Protein AF-A0A3P7ESX1-F1 (afdb_monomer)

Secondary structure (DSSP, 8-state):
----EE-SSS-EE-HHHHHHHHHHHHHHHHHHHHTTS-TTS---SS-HHHHHHHHHHHHT--SSGGGGG-GGGGGSEEEEE--SSSSSPEEEEE---SSS-----HHHHHHHHHHHHHHTT--HHHHHHHHGGGS-SS-S---------------S--EEEETTEEE-HHHHHHHHHHHHHHHHHHHHHHHHHH-S--------HHHHHHHHHHH--SSGGGTT-TTGGGSPEEEEEETT-SS-EEEE----SSSEEEE-HHHHHHHHHHHHHHHT--HHHHHHGGG--PEEEESS---STTS-HHHHHHHHHHHHHHHHHHHH-

Solvent-accessible surface area (backbone atoms only — not comparable to full-atom values): 18921 Å² total; per-residue (Å²): 137,82,77,64,47,63,49,50,98,87,41,68,34,45,74,68,34,45,55,54,46,51,54,52,31,55,53,47,54,52,39,44,67,41,57,86,47,72,86,87,77,65,94,60,98,58,56,72,66,58,52,53,50,50,51,59,51,53,42,71,47,85,69,57,51,44,49,60,75,45,86,67,38,85,76,32,54,77,37,51,33,30,59,71,78,61,96,67,60,47,51,33,47,40,85,84,66,100,54,89,52,59,65,50,55,47,69,60,48,33,54,41,41,38,54,44,28,62,48,51,64,44,52,71,65,48,42,45,57,49,61,55,82,70,70,78,84,73,78,88,74,81,48,40,28,56,28,66,77,81,84,89,82,94,76,80,89,65,24,50,25,39,103,87,39,69,32,47,72,68,35,45,55,54,47,50,53,52,38,51,30,49,54,53,35,38,52,50,51,54,48,56,73,78,41,96,74,79,80,88,73,76,86,48,68,39,66,62,47,44,65,58,58,44,70,54,84,66,59,55,53,46,63,81,44,89,66,43,85,76,32,51,72,21,19,23,32,39,84,83,53,97,61,65,46,52,31,53,36,84,83,67,92,59,64,60,50,69,40,53,27,73,60,41,24,48,37,36,29,55,42,27,58,62,64,63,50,57,70,67,50,37,56,54,28,75,76,44,55,36,36,38,44,8,62,38,59,70,69,59,87,96,41,58,73,68,53,43,49,52,50,51,52,50,52,52,51,52,52,52,52,63,74,74,107

Structure (mmCIF, N/CA/C/O backbone):
data_AF-A0A3P7ESX1-F1
#
_entry.id   AF-A0A3P7ESX1-F1
#
loop_
_atom_site.group_PDB
_atom_site.id
_atom_site.type_symbol
_atom_site.label_atom_id
_atom_site.label_alt_id
_atom_site.label_comp_id
_atom_site.label_asym_id
_atom_site.label_entity_id
_atom_site.label_seq_id
_atom_site.pdbx_PDB_ins_code
_atom_site.Cartn_x
_atom_site.Cartn_y
_atom_site.Cartn_z
_atom_site.occupancy
_atom_site.B_iso_or_equiv
_atom_site.auth_seq_id
_atom_site.auth_comp_id
_atom_site.auth_asym_id
_atom_site.auth_atom_id
_atom_site.pdbx_PDB_model_num
ATOM 1 N N . GLN A 1 1 ? 4.359 20.763 -26.852 1.00 30.98 1 GLN A N 1
ATOM 2 C CA . GLN A 1 1 ? 3.674 19.571 -26.312 1.00 30.98 1 GLN A CA 1
ATOM 3 C C . GLN A 1 1 ? 4.622 18.397 -26.504 1.00 30.98 1 GLN A C 1
ATOM 5 O O . GLN A 1 1 ? 4.891 18.050 -27.643 1.00 30.98 1 GLN A O 1
ATOM 10 N N . ILE A 1 2 ? 5.231 17.889 -25.429 1.00 37.16 2 ILE A N 1
ATOM 11 C CA . ILE A 1 2 ? 6.139 16.731 -25.495 1.00 37.16 2 ILE A CA 1
ATOM 12 C C . ILE A 1 2 ? 5.258 15.472 -25.402 1.00 37.16 2 ILE A C 1
ATOM 14 O O . ILE A 1 2 ? 4.416 15.423 -24.501 1.00 37.16 2 ILE A O 1
ATOM 18 N N . PRO A 1 3 ? 5.377 14.511 -26.338 1.00 45.62 3 PRO A N 1
ATOM 19 C CA . PRO A 1 3 ? 4.578 13.293 -26.334 1.00 45.62 3 PRO A CA 1
ATOM 20 C C . PRO A 1 3 ? 4.920 12.495 -25.077 1.00 45.62 3 PRO A C 1
ATOM 22 O O . PRO A 1 3 ? 6.076 12.443 -24.665 1.00 45.62 3 PRO A O 1
ATOM 25 N N . SER A 1 4 ? 3.905 11.924 -24.441 1.00 57.03 4 SER A N 1
ATOM 26 C CA . SER A 1 4 ? 4.045 11.061 -23.270 1.00 57.03 4 SER A CA 1
ATOM 27 C C . SER A 1 4 ? 5.226 10.091 -23.409 1.00 57.03 4 SER A C 1
ATOM 29 O O . SER A 1 4 ? 5.262 9.308 -24.360 1.00 57.03 4 SER A O 1
ATOM 31 N N . LEU A 1 5 ? 6.168 10.130 -22.465 1.00 67.00 5 LEU A N 1
ATOM 32 C CA . LEU A 1 5 ? 7.279 9.185 -22.396 1.00 67.00 5 LEU A CA 1
ATOM 33 C C . LEU A 1 5 ? 6.694 7.802 -22.099 1.00 67.00 5 LEU A C 1
ATOM 35 O O . LEU A 1 5 ? 6.005 7.626 -21.101 1.00 67.00 5 LEU A O 1
ATOM 39 N N . GLN A 1 6 ? 6.917 6.825 -22.972 1.00 67.62 6 GLN A N 1
ATOM 40 C CA . GLN A 1 6 ? 6.386 5.478 -22.783 1.00 67.62 6 GLN A CA 1
ATOM 41 C C . GLN A 1 6 ? 7.316 4.660 -21.878 1.00 67.62 6 GLN A C 1
ATOM 43 O O . GLN A 1 6 ? 8.466 4.402 -22.224 1.00 67.62 6 GLN A O 1
ATOM 48 N N . CYS A 1 7 ? 6.801 4.246 -20.722 1.00 65.56 7 CYS A N 1
ATOM 49 C CA . CYS A 1 7 ? 7.558 3.612 -19.638 1.00 65.56 7 CYS A CA 1
ATOM 50 C C . CYS A 1 7 ? 7.370 2.090 -19.695 1.00 65.56 7 CYS A C 1
ATOM 52 O O . CYS A 1 7 ? 8.321 1.330 -19.550 1.00 65.56 7 CYS A O 1
ATOM 54 N N . THR A 1 8 ? 6.149 1.643 -20.002 1.00 61.72 8 THR A N 1
ATOM 55 C CA . THR A 1 8 ? 5.826 0.246 -20.333 1.00 61.72 8 THR A CA 1
ATOM 56 C C . THR A 1 8 ? 4.781 0.201 -21.457 1.00 61.72 8 THR A C 1
ATOM 58 O O . THR A 1 8 ? 4.383 1.232 -21.997 1.00 61.72 8 THR A O 1
ATOM 61 N N . GLN A 1 9 ? 4.283 -0.986 -21.820 1.00 51.66 9 GLN A N 1
ATOM 62 C CA . GLN A 1 9 ? 3.146 -1.110 -22.750 1.00 51.66 9 GLN A CA 1
ATOM 63 C C . GLN A 1 9 ? 1.844 -0.487 -22.204 1.00 51.66 9 GLN A C 1
ATOM 65 O O . GLN A 1 9 ? 0.931 -0.202 -22.975 1.00 51.66 9 GLN A O 1
ATOM 70 N N . HIS A 1 10 ? 1.763 -0.255 -20.889 1.00 56.75 10 HIS A N 1
ATOM 71 C CA . HIS A 1 10 ? 0.565 0.248 -20.207 1.00 56.75 10 HIS A CA 1
ATOM 72 C C . HIS A 1 10 ? 0.812 1.512 -19.373 1.00 56.75 10 HIS A C 1
ATOM 74 O O . HIS A 1 10 ? -0.140 2.066 -18.824 1.00 56.75 10 HIS A O 1
ATOM 80 N N . SER A 1 11 ? 2.064 1.964 -19.273 1.00 61.12 11 SER A N 1
ATOM 81 C CA . SER A 1 11 ? 2.469 3.097 -18.445 1.00 61.12 11 SER A CA 1
ATOM 82 C C . SER A 1 11 ? 3.111 4.178 -19.302 1.00 61.12 11 SER A C 1
ATOM 84 O O . SER A 1 11 ? 4.057 3.917 -20.050 1.00 61.12 11 SER A O 1
ATOM 86 N N . PHE A 1 12 ? 2.576 5.387 -19.175 1.00 68.69 12 PHE A N 1
ATOM 87 C CA . PHE A 1 12 ? 2.997 6.574 -19.899 1.00 68.69 12 PHE A CA 1
ATOM 88 C C . PHE A 1 12 ? 3.249 7.691 -18.894 1.00 68.69 12 PHE A C 1
ATOM 90 O O . PHE A 1 12 ? 2.354 8.087 -18.152 1.00 68.69 12 PHE A O 1
ATOM 97 N N . CYS A 1 13 ? 4.471 8.195 -18.899 1.00 72.50 13 CYS A N 1
ATOM 98 C CA . CYS A 1 13 ? 4.949 9.254 -18.046 1.00 72.50 13 CYS A CA 1
ATOM 99 C C . CYS A 1 13 ? 4.659 10.593 -18.753 1.00 72.50 13 CYS A C 1
ATOM 101 O O . CYS A 1 13 ? 4.952 10.781 -19.938 1.00 72.50 13 CYS A O 1
ATOM 103 N N . SER A 1 14 ? 4.060 11.540 -18.040 1.00 80.00 14 SER A N 1
ATOM 104 C CA . SER A 1 14 ? 3.649 12.837 -18.580 1.00 80.00 14 SER A CA 1
ATOM 105 C C . SER A 1 14 ? 3.921 13.975 -17.597 1.00 80.00 14 SER A C 1
ATOM 107 O O . SER A 1 14 ? 4.227 13.767 -16.425 1.00 80.00 14 SER A O 1
ATOM 109 N N . GLU A 1 15 ? 3.731 15.215 -18.042 1.00 83.19 15 GLU A N 1
ATOM 110 C CA . GLU A 1 15 ? 3.790 16.388 -17.158 1.00 83.19 15 GLU A CA 1
ATOM 111 C C . GLU A 1 15 ? 2.704 16.371 -16.059 1.00 83.19 15 GLU A C 1
ATOM 113 O O . GLU A 1 15 ? 2.843 17.026 -15.025 1.00 83.19 15 GLU A O 1
ATOM 118 N N . ARG A 1 16 ? 1.652 15.548 -16.199 1.00 79.62 16 ARG A N 1
ATOM 119 C CA . ARG A 1 16 ? 0.705 15.281 -15.103 1.00 79.62 16 ARG A CA 1
ATOM 120 C C . ARG A 1 16 ? 1.392 14.572 -13.933 1.00 79.62 16 ARG A C 1
ATOM 122 O O . ARG A 1 16 ? 1.074 14.842 -12.775 1.00 79.62 16 ARG A O 1
ATOM 129 N N . ASP A 1 17 ? 2.345 13.693 -14.219 1.00 84.25 17 ASP A N 1
ATOM 130 C CA . ASP A 1 17 ? 3.096 12.970 -13.196 1.00 84.25 17 ASP A CA 1
ATOM 131 C C . ASP A 1 17 ? 4.092 13.885 -12.489 1.00 84.25 17 ASP A C 1
ATOM 133 O O . ASP A 1 17 ? 4.254 13.772 -11.274 1.00 84.25 17 ASP A O 1
ATOM 137 N N . ARG A 1 18 ? 4.637 14.891 -13.191 1.00 86.38 18 ARG A N 1
ATOM 138 C CA . ARG A 1 18 ? 5.370 15.993 -12.547 1.00 86.38 18 ARG A CA 1
ATOM 139 C C . ARG A 1 18 ? 4.502 16.701 -11.518 1.00 86.38 18 ARG A C 1
ATOM 141 O O . ARG A 1 18 ? 4.937 16.870 -10.385 1.00 86.38 18 ARG A O 1
ATOM 148 N N . ALA A 1 19 ? 3.281 17.096 -11.882 1.00 85.62 19 ALA A N 1
ATOM 149 C CA . ALA A 1 19 ? 2.390 17.807 -10.965 1.00 85.62 19 ALA A CA 1
ATOM 150 C C . ALA A 1 19 ? 2.101 16.989 -9.689 1.00 85.62 19 ALA A C 1
ATOM 152 O O . ALA A 1 19 ? 2.198 17.515 -8.580 1.00 85.62 19 ALA A O 1
ATOM 153 N N . ARG A 1 20 ? 1.841 15.681 -9.835 1.00 85.69 20 ARG A N 1
ATOM 154 C CA . ARG A 1 20 ? 1.665 14.751 -8.702 1.00 85.69 20 ARG A CA 1
ATOM 155 C C . ARG A 1 20 ? 2.932 14.606 -7.867 1.00 85.69 20 ARG A C 1
ATOM 157 O O . ARG A 1 20 ? 2.874 14.560 -6.640 1.00 85.69 20 ARG A O 1
ATOM 164 N N . TRP A 1 21 ? 4.085 14.523 -8.517 1.00 91.12 21 TRP A N 1
ATOM 165 C CA . TRP A 1 21 ? 5.365 14.432 -7.831 1.00 91.12 21 TRP A CA 1
ATOM 166 C C . TRP A 1 21 ? 5.678 15.718 -7.045 1.00 91.12 21 TRP A C 1
ATOM 168 O O . TRP A 1 21 ? 6.114 15.644 -5.898 1.00 91.12 21 TRP A O 1
ATOM 178 N N . LEU A 1 22 ? 5.355 16.895 -7.589 1.00 90.75 22 LEU A N 1
ATOM 179 C CA . LEU A 1 22 ? 5.486 18.180 -6.893 1.00 90.75 22 LEU A CA 1
ATOM 180 C C . LEU A 1 22 ? 4.555 18.280 -5.672 1.00 90.75 22 LEU A C 1
ATOM 182 O O . LEU A 1 22 ? 4.949 18.830 -4.645 1.00 90.75 22 LEU A O 1
ATOM 186 N N . GLU A 1 23 ? 3.350 17.709 -5.729 1.00 88.19 23 GLU A N 1
ATOM 187 C CA . GLU A 1 23 ? 2.460 17.595 -4.562 1.00 88.19 23 GLU A CA 1
ATOM 188 C C . GLU A 1 23 ? 3.078 16.724 -3.452 1.00 88.19 23 GLU A C 1
ATOM 190 O O . GLU A 1 23 ? 3.077 17.098 -2.271 1.00 88.19 23 GLU A O 1
ATOM 195 N N . ARG A 1 24 ? 3.686 15.590 -3.829 1.00 90.56 24 ARG A N 1
ATOM 196 C CA . ARG A 1 24 ? 4.443 14.736 -2.897 1.00 90.56 24 ARG A CA 1
ATOM 197 C C . ARG A 1 24 ? 5.626 15.488 -2.297 1.00 90.56 24 ARG A C 1
ATOM 199 O O . ARG A 1 24 ? 5.860 15.380 -1.096 1.00 90.56 24 ARG A O 1
ATOM 206 N N . ARG A 1 25 ? 6.336 16.287 -3.098 1.00 91.62 25 ARG A N 1
ATOM 207 C CA . ARG A 1 25 ? 7.469 17.100 -2.636 1.00 91.62 25 ARG A CA 1
ATOM 208 C C . ARG A 1 25 ? 7.043 18.154 -1.621 1.00 91.62 25 ARG A C 1
ATOM 210 O O . ARG A 1 25 ? 7.696 18.278 -0.591 1.00 91.62 25 ARG A O 1
ATOM 217 N N . ARG A 1 26 ? 5.925 18.849 -1.848 1.00 89.00 26 ARG A N 1
ATOM 218 C CA . ARG A 1 26 ? 5.350 19.779 -0.857 1.00 89.00 26 ARG A CA 1
ATOM 219 C C . ARG A 1 26 ? 5.027 19.067 0.456 1.00 89.00 26 ARG A C 1
ATOM 221 O O . ARG A 1 26 ? 5.346 19.567 1.530 1.00 89.00 26 ARG A O 1
ATOM 228 N N . SER A 1 27 ? 4.448 17.870 0.372 1.00 88.38 27 SER A N 1
ATOM 229 C CA . SER A 1 27 ? 4.149 17.049 1.552 1.00 88.38 27 SER A CA 1
ATOM 230 C C . SER A 1 27 ? 5.424 16.619 2.287 1.00 88.38 27 SER A C 1
ATOM 232 O O . SER A 1 27 ? 5.479 16.695 3.512 1.00 88.38 27 SER A O 1
ATOM 234 N N . TYR A 1 28 ? 6.472 16.235 1.552 1.00 91.19 28 TYR A N 1
ATOM 235 C CA . TYR A 1 28 ? 7.802 15.967 2.102 1.00 91.19 28 TYR A CA 1
ATOM 236 C C . TYR A 1 28 ? 8.388 17.192 2.819 1.00 91.19 28 TYR A C 1
ATOM 238 O O . TYR A 1 28 ? 8.839 17.055 3.950 1.00 91.19 28 TYR A O 1
ATOM 246 N N . GLN A 1 29 ? 8.346 18.381 2.210 1.00 90.12 29 GLN A N 1
ATOM 247 C CA . GLN A 1 29 ? 8.872 19.616 2.808 1.00 90.12 29 GLN A CA 1
ATOM 248 C C . GLN A 1 29 ? 8.180 19.944 4.138 1.00 90.12 29 GLN A C 1
ATOM 250 O O . GLN A 1 29 ? 8.848 20.286 5.111 1.00 90.12 29 GLN A O 1
ATOM 255 N N . ILE A 1 30 ? 6.856 19.769 4.201 1.00 86.88 30 ILE A N 1
ATOM 256 C CA . ILE A 1 30 ? 6.079 19.931 5.438 1.00 86.88 30 ILE A CA 1
ATOM 257 C C . ILE A 1 30 ? 6.516 18.901 6.490 1.00 86.88 30 ILE A C 1
ATOM 259 O O . ILE A 1 30 ? 6.801 19.270 7.624 1.00 86.88 30 ILE A O 1
ATOM 263 N N . LEU A 1 31 ? 6.617 17.618 6.126 1.00 88.38 31 LEU A N 1
ATOM 264 C CA . LEU A 1 31 ? 7.053 16.554 7.043 1.00 88.38 31 LEU A CA 1
ATOM 265 C C . LEU A 1 31 ? 8.484 16.757 7.553 1.00 88.38 31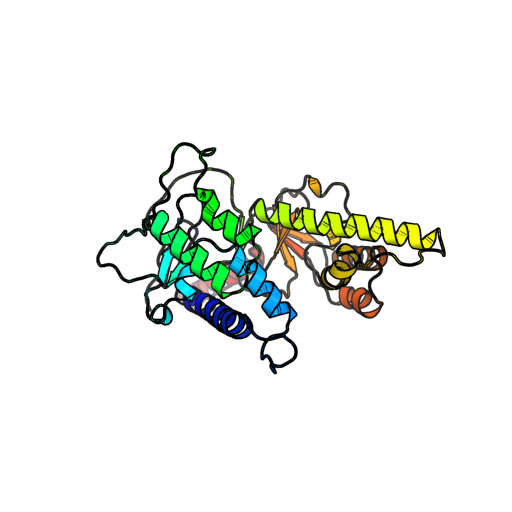 LEU A C 1
ATOM 267 O O . LEU A 1 31 ? 8.766 16.496 8.719 1.00 88.38 31 LEU A O 1
ATOM 271 N N . PHE A 1 32 ? 9.379 17.230 6.688 1.00 89.06 32 PHE A N 1
ATOM 272 C CA . PHE A 1 32 ? 10.761 17.537 7.030 1.00 89.06 32 PHE A CA 1
ATOM 273 C C . PHE A 1 32 ? 10.845 18.686 8.041 1.00 89.06 32 PHE A C 1
ATOM 275 O O . PHE A 1 32 ? 11.566 18.570 9.031 1.00 89.06 32 PHE A O 1
ATOM 282 N N . ALA A 1 33 ? 10.065 19.755 7.840 1.00 85.81 33 ALA A N 1
ATOM 283 C CA . ALA A 1 33 ? 9.971 20.866 8.788 1.00 85.81 33 ALA A CA 1
ATOM 284 C C . ALA A 1 33 ? 9.380 20.424 10.140 1.00 85.81 33 ALA A C 1
ATOM 286 O O . ALA A 1 33 ? 9.874 20.814 11.194 1.00 85.81 33 ALA A O 1
ATOM 287 N N . LEU A 1 34 ? 8.375 19.543 10.115 1.00 79.69 34 LEU A N 1
ATOM 288 C CA . LEU A 1 34 ? 7.704 19.017 11.309 1.00 79.69 34 LEU A CA 1
ATOM 289 C C . LEU A 1 34 ? 8.532 18.017 12.118 1.00 79.69 34 LEU A C 1
ATOM 291 O O . LEU A 1 34 ? 8.164 17.711 13.248 1.00 79.69 34 LEU A O 1
ATOM 295 N N . LYS A 1 35 ? 9.632 17.484 11.575 1.00 73.25 35 LYS A N 1
ATOM 296 C CA . LYS A 1 35 ? 10.400 16.393 12.198 1.00 73.25 35 LYS A CA 1
ATOM 297 C C . LYS A 1 35 ? 10.773 16.673 13.662 1.00 73.25 35 LYS A C 1
ATOM 299 O O . LYS A 1 35 ? 10.811 15.746 14.469 1.00 73.25 35 LYS A O 1
ATOM 304 N N . ASN A 1 36 ? 11.055 17.934 13.984 1.00 63.59 36 ASN A N 1
ATOM 305 C CA . ASN A 1 36 ? 11.502 18.357 15.310 1.00 63.59 36 ASN A CA 1
ATOM 306 C C . ASN A 1 36 ? 10.451 19.173 16.076 1.00 63.59 36 ASN A C 1
ATOM 308 O O . ASN A 1 36 ? 10.723 19.572 17.207 1.00 63.59 36 ASN A O 1
ATOM 312 N N . GLU A 1 37 ? 9.274 19.417 15.495 1.00 60.03 37 GLU A N 1
ATOM 313 C CA . GLU A 1 37 ? 8.239 20.230 16.129 1.00 60.03 37 GLU A CA 1
ATOM 314 C C . GLU A 1 37 ? 7.046 19.379 16.579 1.00 60.03 37 GLU A C 1
ATOM 316 O O . GLU A 1 37 ? 6.529 18.553 15.821 1.00 60.03 37 GLU A O 1
ATOM 321 N N . PRO A 1 38 ? 6.555 19.565 17.816 1.00 49.22 38 PRO A N 1
ATOM 322 C CA . PRO A 1 38 ? 5.302 18.956 18.224 1.00 49.22 38 PRO A CA 1
ATOM 323 C C . PRO A 1 38 ? 4.163 19.525 17.361 1.00 49.22 38 PRO A C 1
ATOM 325 O O . PRO A 1 38 ? 4.001 20.740 17.267 1.00 49.22 38 PRO A O 1
ATOM 328 N N . PHE A 1 39 ? 3.339 18.643 16.774 1.00 49.56 39 PHE A N 1
ATOM 329 C CA . PHE A 1 39 ? 2.203 18.933 15.864 1.00 49.56 39 PHE A CA 1
ATOM 330 C C . PHE A 1 39 ? 1.218 20.031 16.324 1.00 49.56 39 PHE A C 1
ATOM 332 O O . PHE A 1 39 ? 0.329 20.430 15.576 1.00 49.56 39 PHE A O 1
ATOM 339 N N . THR A 1 40 ? 1.335 20.496 17.562 1.00 41.94 40 THR A N 1
ATOM 340 C CA . THR A 1 40 ? 0.473 21.469 18.224 1.00 41.94 40 THR A CA 1
ATOM 341 C C . THR A 1 40 ? 0.763 22.936 17.889 1.00 41.94 40 THR A C 1
ATOM 343 O O . THR A 1 40 ? -0.015 23.775 18.328 1.00 41.94 40 THR A O 1
ATOM 346 N N . GLN A 1 41 ? 1.828 23.280 17.150 1.00 40.38 41 GLN A N 1
ATOM 347 C CA . GLN A 1 41 ? 2.240 24.689 16.972 1.00 40.38 41 GLN A CA 1
ATOM 348 C C . GLN A 1 41 ? 2.080 25.283 15.562 1.00 40.38 41 GLN A C 1
ATOM 350 O O . GLN A 1 41 ? 2.266 26.486 15.400 1.00 40.38 41 GLN A O 1
ATOM 355 N N . ILE A 1 42 ? 1.671 24.509 14.553 1.00 46.66 42 ILE A N 1
ATOM 356 C CA . ILE A 1 42 ? 1.616 25.006 13.169 1.00 46.66 42 ILE A CA 1
ATOM 357 C C . ILE A 1 42 ? 0.165 25.078 12.680 1.00 46.66 42 ILE A C 1
ATOM 359 O O . ILE A 1 42 ? -0.552 24.076 12.665 1.00 46.66 42 ILE A O 1
ATOM 363 N N . GLN A 1 43 ? -0.269 26.264 12.231 1.00 45.53 43 GLN A N 1
ATOM 364 C CA . GLN A 1 43 ? -1.462 26.415 11.389 1.00 45.53 43 GLN A CA 1
ATOM 365 C C . GLN A 1 43 ? -1.183 25.729 10.046 1.00 45.53 43 GLN A C 1
ATOM 367 O O . GLN A 1 43 ? -0.620 26.318 9.126 1.00 45.53 43 GLN A O 1
ATOM 372 N N . MET A 1 44 ? -1.500 24.438 9.956 1.00 53.53 44 MET A N 1
ATOM 373 C CA . MET A 1 44 ? -1.181 23.645 8.775 1.00 53.53 44 MET A CA 1
ATOM 374 C C . MET A 1 44 ? -2.234 23.849 7.675 1.00 53.53 44 MET A C 1
ATOM 376 O O . MET A 1 44 ? -3.428 23.738 7.952 1.00 53.53 44 MET A O 1
ATOM 380 N N . PRO A 1 45 ? -1.824 24.051 6.407 1.00 53.28 45 PRO A N 1
ATOM 381 C CA . PRO A 1 45 ? -2.748 24.094 5.269 1.00 53.28 45 PRO A CA 1
ATOM 382 C C . PRO A 1 45 ? -3.363 22.718 4.951 1.00 53.28 45 PRO A C 1
ATOM 384 O O . PRO A 1 45 ? -4.288 22.612 4.151 1.00 53.28 45 PRO A O 1
ATOM 387 N N . LEU A 1 46 ? -2.849 21.650 5.569 1.00 58.31 46 LEU A N 1
ATOM 388 C CA . LEU A 1 46 ? -3.275 20.269 5.393 1.00 58.31 46 LEU A CA 1
ATOM 389 C C . LEU A 1 46 ? -3.692 19.684 6.742 1.00 58.31 46 LEU A C 1
ATOM 391 O O . LEU A 1 46 ? -3.014 19.867 7.752 1.00 58.31 46 LEU A O 1
ATOM 395 N N . SER A 1 47 ? -4.793 18.931 6.756 1.00 63.44 47 SER A N 1
ATOM 396 C CA . SER A 1 47 ? -5.244 18.227 7.959 1.00 63.44 47 SER A CA 1
ATOM 397 C C . SER A 1 47 ? -4.140 17.310 8.515 1.00 63.44 47 SER A C 1
ATOM 399 O O . SER A 1 47 ? -3.400 16.677 7.755 1.00 63.44 47 SER A O 1
ATOM 401 N N . ALA A 1 48 ? -4.060 17.155 9.840 1.00 63.22 48 ALA A N 1
ATOM 402 C CA . ALA A 1 48 ? -3.133 16.197 10.457 1.00 63.22 48 ALA A CA 1
ATOM 403 C C . ALA A 1 48 ? -3.310 14.769 9.890 1.00 63.22 48 ALA A C 1
ATOM 405 O O . ALA A 1 48 ? -2.349 14.013 9.753 1.00 63.22 48 ALA A O 1
ATOM 406 N N . LEU A 1 49 ? -4.536 14.417 9.481 1.00 61.66 49 LEU A N 1
ATOM 407 C CA . LEU A 1 49 ? -4.853 13.145 8.833 1.00 61.66 49 LEU A CA 1
ATOM 408 C C . LEU A 1 49 ? -4.177 12.994 7.461 1.00 61.66 49 LEU A C 1
ATOM 410 O O . LEU A 1 49 ? -3.615 11.938 7.171 1.00 61.66 49 LEU A O 1
ATOM 414 N N . SER A 1 50 ? -4.213 14.030 6.619 1.00 69.69 50 SER A N 1
ATOM 415 C CA . SER A 1 50 ? -3.551 14.002 5.309 1.00 69.69 50 SER A CA 1
ATOM 416 C C . SER A 1 50 ? -2.033 13.931 5.445 1.00 69.69 50 SER A C 1
ATOM 418 O O . SER A 1 50 ? -1.394 13.204 4.691 1.00 69.69 50 SER A O 1
ATOM 420 N N . ILE A 1 51 ? -1.462 14.602 6.447 1.00 70.50 51 ILE A N 1
ATOM 421 C CA . ILE A 1 51 ? -0.017 14.569 6.707 1.00 70.50 51 ILE A CA 1
ATOM 422 C C . ILE A 1 51 ? 0.420 13.179 7.176 1.00 70.50 51 ILE A C 1
ATOM 424 O O . ILE A 1 51 ? 1.364 12.625 6.622 1.00 70.50 51 ILE A O 1
ATOM 428 N N . ASN A 1 52 ? -0.319 12.554 8.099 1.00 71.56 52 ASN A N 1
ATOM 429 C CA . ASN A 1 52 ? -0.055 11.172 8.515 1.00 71.56 52 ASN A CA 1
ATOM 430 C C . ASN A 1 52 ? -0.214 10.165 7.365 1.00 71.56 52 ASN A C 1
ATOM 432 O O . ASN A 1 52 ? 0.519 9.178 7.295 1.00 71.56 52 ASN A O 1
ATOM 436 N N . ARG A 1 53 ? -1.159 10.389 6.444 1.00 75.25 53 ARG A N 1
ATOM 437 C CA . ARG A 1 53 ? -1.303 9.553 5.242 1.00 75.25 53 ARG A CA 1
ATOM 438 C C . ARG A 1 53 ? -0.075 9.672 4.340 1.00 75.25 53 ARG A C 1
ATOM 440 O O . ARG A 1 53 ? 0.452 8.647 3.915 1.00 75.25 53 ARG A O 1
ATOM 447 N N . TRP A 1 54 ? 0.381 10.895 4.079 1.00 83.31 54 TRP A N 1
ATOM 448 C CA . TRP A 1 54 ? 1.577 11.138 3.276 1.00 83.31 54 TRP A CA 1
ATOM 449 C C . TRP A 1 54 ? 2.839 10.590 3.933 1.00 83.31 54 TRP A C 1
ATOM 451 O O . TRP A 1 54 ? 3.637 9.962 3.247 1.00 83.31 54 TRP A O 1
ATOM 461 N N . HIS A 1 55 ? 2.990 10.753 5.248 1.00 84.75 55 HIS A N 1
ATOM 462 C CA . HIS A 1 55 ? 4.098 10.180 6.013 1.00 84.75 55 HIS A CA 1
ATOM 463 C C . HIS A 1 55 ? 4.175 8.665 5.832 1.00 84.75 55 HIS A C 1
ATOM 465 O O . HIS A 1 55 ? 5.196 8.148 5.381 1.00 84.75 55 HIS A O 1
ATOM 471 N N . ASN A 1 56 ? 3.062 7.968 6.073 1.00 80.75 56 ASN A N 1
ATOM 472 C CA . ASN A 1 56 ? 2.996 6.523 5.896 1.00 80.75 56 ASN A CA 1
ATOM 473 C C . ASN A 1 56 ? 3.299 6.110 4.452 1.00 80.75 56 ASN A C 1
ATOM 475 O O . ASN A 1 56 ? 4.084 5.194 4.249 1.00 80.75 56 ASN A O 1
ATOM 479 N N . TYR A 1 57 ? 2.720 6.785 3.455 1.00 85.56 57 TYR A N 1
ATOM 480 C CA . TYR A 1 57 ? 2.999 6.499 2.046 1.00 85.56 57 TYR A CA 1
ATOM 481 C C . TYR A 1 57 ? 4.492 6.656 1.718 1.00 85.56 57 TYR A C 1
ATOM 483 O O . TYR A 1 57 ? 5.110 5.739 1.186 1.00 85.56 57 TYR A O 1
ATOM 491 N N . LEU A 1 58 ? 5.089 7.794 2.083 1.00 89.62 58 LEU A N 1
ATOM 492 C CA . LEU A 1 58 ? 6.478 8.121 1.762 1.00 89.62 58 LEU A CA 1
ATOM 493 C C . LEU A 1 58 ? 7.479 7.196 2.464 1.00 89.62 58 LEU A C 1
ATOM 495 O O . LEU A 1 58 ? 8.505 6.858 1.878 1.00 89.62 58 LEU A O 1
ATOM 499 N N . CYS A 1 59 ? 7.182 6.728 3.679 1.00 85.12 59 CYS A N 1
ATOM 500 C CA . CYS A 1 59 ? 8.050 5.784 4.383 1.00 85.12 59 CYS A CA 1
ATOM 501 C C . CYS A 1 59 ? 8.208 4.431 3.674 1.00 85.12 59 CYS A C 1
ATOM 503 O O . CYS A 1 59 ? 9.209 3.757 3.911 1.00 85.12 59 CYS A O 1
ATOM 505 N N . TYR A 1 60 ? 7.270 4.053 2.802 1.00 82.94 60 TYR A N 1
ATOM 506 C CA . TYR A 1 60 ? 7.295 2.789 2.058 1.00 82.94 60 TYR A CA 1
ATOM 507 C C . TYR A 1 60 ? 7.339 2.987 0.537 1.00 82.94 60 TYR A C 1
ATOM 509 O O . TYR A 1 60 ? 7.141 2.035 -0.206 1.00 82.94 60 TYR A O 1
ATOM 517 N N . GLU A 1 61 ? 7.604 4.197 0.046 1.00 85.00 61 GLU A N 1
ATOM 518 C CA . GLU A 1 61 ? 7.825 4.436 -1.383 1.00 85.00 61 GLU A CA 1
ATOM 519 C C . GLU A 1 61 ? 9.325 4.240 -1.677 1.00 85.00 61 GLU A C 1
ATOM 521 O O . GLU A 1 61 ? 10.179 4.788 -0.975 1.00 85.00 61 GLU A O 1
ATOM 526 N N . TYR A 1 62 ? 9.660 3.392 -2.654 1.00 82.81 62 TYR A N 1
ATOM 527 C CA . TYR A 1 62 ? 11.035 2.917 -2.888 1.00 82.81 62 TYR A CA 1
ATOM 528 C C . TYR A 1 62 ? 11.655 3.438 -4.183 1.00 82.81 62 TYR A C 1
ATOM 530 O O . TYR A 1 62 ? 12.862 3.288 -4.357 1.00 82.81 62 TYR A O 1
ATOM 538 N N . GLN A 1 63 ? 10.860 3.985 -5.102 1.00 84.81 63 GLN A N 1
ATOM 539 C CA . GLN A 1 63 ? 11.283 4.236 -6.476 1.00 84.81 63 GLN A CA 1
ATOM 540 C C . GLN A 1 63 ? 11.650 5.702 -6.723 1.00 84.81 63 GLN A C 1
ATOM 542 O O . GLN A 1 63 ? 12.563 5.974 -7.493 1.00 84.81 63 GLN A O 1
ATOM 547 N N . SER A 1 64 ? 10.977 6.653 -6.068 1.00 90.88 64 SER A N 1
ATOM 548 C CA . SER A 1 64 ? 11.164 8.094 -6.318 1.00 90.88 64 SER A CA 1
ATOM 549 C C . SER A 1 64 ? 11.394 8.939 -5.063 1.00 90.88 64 SER A C 1
ATOM 551 O O . SER A 1 64 ? 11.848 10.078 -5.164 1.00 90.88 64 SER A O 1
ATOM 553 N N . ALA A 1 65 ? 11.091 8.403 -3.880 1.00 92.00 65 ALA A N 1
ATOM 554 C CA . ALA A 1 65 ? 10.996 9.158 -2.637 1.00 92.00 65 ALA A CA 1
ATOM 555 C C . ALA A 1 65 ? 12.286 9.900 -2.289 1.00 92.00 65 ALA A C 1
ATOM 557 O O . ALA A 1 65 ? 12.250 11.066 -1.907 1.00 92.00 65 ALA A O 1
ATOM 558 N N . ALA A 1 66 ? 13.436 9.257 -2.488 1.00 92.38 66 ALA A N 1
ATOM 559 C CA . ALA A 1 66 ? 14.726 9.864 -2.198 1.00 92.38 66 ALA A CA 1
ATOM 560 C C . ALA A 1 66 ? 15.001 11.133 -3.026 1.00 92.38 66 ALA A C 1
ATOM 562 O O . ALA A 1 66 ? 15.617 12.068 -2.516 1.00 92.38 66 ALA A O 1
ATOM 563 N N . PHE A 1 67 ? 14.492 11.213 -4.261 1.00 94.44 67 PHE A N 1
ATOM 564 C CA . PHE A 1 67 ? 14.637 12.403 -5.103 1.00 94.44 67 PHE A CA 1
ATOM 565 C C . PHE A 1 67 ? 13.858 13.608 -4.577 1.00 94.44 67 PHE A C 1
ATOM 567 O O . PHE A 1 67 ? 14.194 14.741 -4.909 1.00 94.44 67 PHE A O 1
ATOM 574 N N . LEU A 1 68 ? 12.863 13.407 -3.704 1.00 94.00 68 LEU A N 1
ATOM 575 C CA . LEU A 1 68 ? 12.120 14.512 -3.091 1.00 94.00 68 LEU A CA 1
ATOM 576 C C . LEU A 1 68 ? 13.019 15.415 -2.234 1.00 94.00 68 LEU A C 1
ATOM 578 O O . LEU A 1 68 ? 12.638 16.559 -2.000 1.00 94.00 68 LEU A O 1
ATOM 582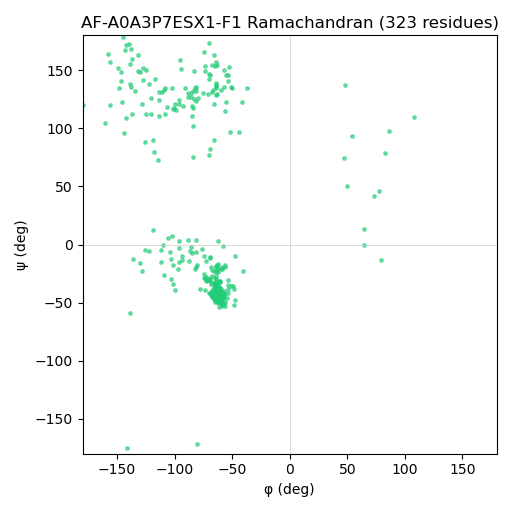 N N . MET A 1 69 ? 14.191 14.936 -1.794 1.00 92.62 69 MET A N 1
ATOM 583 C CA . MET A 1 69 ? 15.163 15.730 -1.027 1.00 92.62 69 MET A CA 1
ATOM 584 C C . MET A 1 69 ? 16.045 16.631 -1.889 1.00 92.62 69 MET A C 1
ATOM 586 O O . MET A 1 69 ? 16.657 17.557 -1.369 1.00 92.62 69 MET A O 1
ATOM 590 N N . GLU A 1 70 ? 16.154 16.346 -3.183 1.00 92.44 70 GLU A N 1
ATOM 591 C CA . GLU A 1 70 ? 17.145 16.977 -4.052 1.00 92.44 70 GLU A CA 1
ATOM 592 C C . GLU A 1 70 ? 16.654 18.362 -4.471 1.00 92.44 70 GLU A C 1
ATOM 594 O O . GLU A 1 70 ? 15.538 18.494 -4.979 1.00 92.44 70 GLU A O 1
ATOM 599 N N . ASN A 1 71 ? 17.439 19.418 -4.255 1.00 85.69 71 ASN A N 1
ATOM 600 C CA . ASN A 1 71 ? 16.973 20.799 -4.455 1.00 85.69 71 ASN A CA 1
ATOM 601 C C . ASN A 1 71 ? 16.554 21.078 -5.907 1.00 85.69 71 ASN A C 1
ATOM 603 O O . ASN A 1 71 ? 15.495 21.657 -6.136 1.00 85.69 71 ASN A O 1
ATOM 607 N N . ASP A 1 72 ? 17.314 20.573 -6.877 1.00 87.50 72 ASP A N 1
ATOM 608 C CA . ASP A 1 72 ? 17.096 20.856 -8.302 1.00 87.50 72 ASP A CA 1
ATOM 609 C C . ASP A 1 72 ? 16.079 19.931 -8.982 1.00 87.50 72 ASP A C 1
ATOM 611 O O . ASP A 1 72 ? 15.751 20.109 -10.157 1.00 87.50 72 ASP A O 1
ATOM 615 N N . SER A 1 73 ? 15.543 18.957 -8.247 1.00 90.56 73 SER A N 1
ATOM 616 C CA . SER A 1 73 ? 14.677 17.917 -8.814 1.00 90.56 73 SER A CA 1
ATOM 617 C C . SER A 1 73 ? 13.360 18.414 -9.399 1.00 90.56 73 SER A C 1
ATOM 619 O O . SER A 1 73 ? 12.784 17.762 -10.265 1.00 90.56 73 SER A O 1
ATOM 621 N N . GLU A 1 74 ? 12.911 19.611 -9.030 1.00 86.88 74 GLU A N 1
ATOM 622 C CA . GLU A 1 74 ? 11.728 20.236 -9.634 1.00 86.88 74 GLU A CA 1
ATOM 623 C C . GLU A 1 74 ? 11.920 20.540 -11.127 1.00 86.88 74 GLU A C 1
ATOM 625 O O . GLU A 1 74 ? 10.955 20.516 -11.897 1.00 86.88 74 GLU A O 1
ATOM 630 N N . ARG A 1 75 ? 13.169 20.800 -11.539 1.00 86.94 75 ARG A N 1
ATOM 631 C CA . ARG A 1 75 ? 13.553 21.165 -12.912 1.00 86.94 75 ARG A CA 1
ATOM 632 C C . ARG A 1 75 ? 13.970 19.969 -13.757 1.00 86.94 75 ARG A C 1
ATOM 634 O O . ARG A 1 75 ? 14.160 20.107 -14.962 1.00 86.94 75 ARG A O 1
ATOM 641 N N . TRP A 1 76 ? 14.131 18.806 -13.139 1.00 90.50 76 TRP A N 1
ATOM 642 C CA . TRP A 1 76 ? 14.524 17.588 -13.832 1.00 90.50 76 TRP A CA 1
ATOM 643 C C . TRP A 1 76 ? 13.464 17.137 -14.832 1.00 90.50 76 TRP A C 1
ATOM 645 O O . TRP A 1 76 ? 12.278 17.425 -14.684 1.00 90.50 76 TRP A O 1
ATOM 655 N N . GLN A 1 77 ? 13.870 16.422 -15.873 1.00 86.56 77 GLN A N 1
ATOM 656 C CA . GLN A 1 77 ? 12.914 15.856 -16.820 1.00 86.56 77 GLN A CA 1
ATOM 657 C C . GLN A 1 77 ? 12.191 14.662 -16.193 1.00 86.56 77 GLN A C 1
ATOM 659 O O . GLN A 1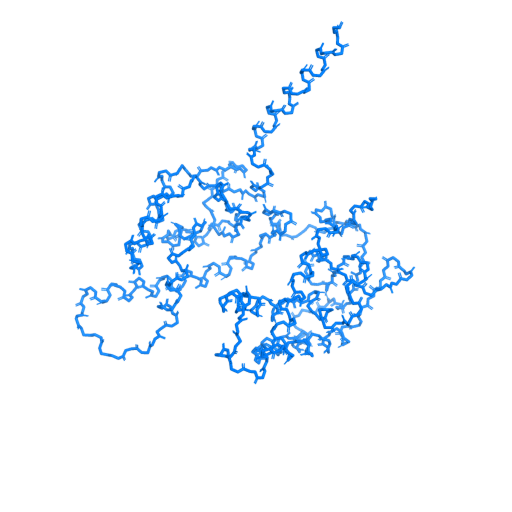 77 ? 12.742 13.969 -15.338 1.00 86.56 77 GLN A O 1
ATOM 664 N N . ILE A 1 78 ? 10.939 14.446 -16.601 1.00 86.31 78 ILE A N 1
ATOM 665 C CA . ILE A 1 78 ? 10.186 13.259 -16.193 1.00 86.31 78 ILE A CA 1
ATOM 666 C C . ILE A 1 78 ? 10.828 12.029 -16.827 1.00 86.31 78 ILE A C 1
ATOM 668 O O . ILE A 1 78 ? 11.065 12.009 -18.033 1.00 86.31 78 ILE A O 1
ATOM 672 N N . ALA A 1 79 ? 11.069 11.011 -16.007 1.00 86.69 79 ALA A N 1
ATOM 673 C CA . ALA A 1 79 ? 11.659 9.746 -16.407 1.00 86.69 79 ALA A CA 1
ATOM 674 C C . ALA A 1 79 ? 10.857 8.555 -15.865 1.00 86.69 79 ALA A C 1
ATOM 676 O O . ALA A 1 79 ? 10.056 8.676 -14.931 1.00 86.69 79 ALA A O 1
ATOM 677 N N . CYS A 1 80 ? 11.119 7.395 -16.461 1.00 82.25 80 CYS A N 1
ATOM 678 C CA . CYS A 1 80 ? 10.667 6.091 -15.998 1.00 82.25 80 CYS A CA 1
ATOM 679 C C . CYS A 1 80 ? 11.658 5.584 -14.948 1.00 82.25 80 CYS A C 1
ATOM 681 O O . CYS A 1 80 ? 12.826 5.386 -15.275 1.00 82.25 80 CYS A O 1
ATOM 683 N N . LEU A 1 81 ? 11.221 5.355 -13.713 1.00 85.75 81 LEU A N 1
ATOM 684 C CA . LEU A 1 81 ? 12.085 4.838 -12.651 1.00 85.75 81 LEU A CA 1
ATOM 685 C C . LEU A 1 81 ? 11.732 3.408 -12.323 1.00 85.75 81 LEU A C 1
ATOM 687 O O . LEU A 1 81 ? 10.563 3.092 -12.121 1.00 85.75 81 LEU A O 1
ATOM 691 N N . TRP A 1 82 ? 12.751 2.572 -12.201 1.00 75.69 82 TRP A N 1
ATOM 692 C CA . TRP A 1 82 ? 12.585 1.159 -11.926 1.00 75.69 82 TRP A CA 1
ATOM 693 C C . TRP A 1 82 ? 13.634 0.700 -10.922 1.00 75.69 82 TRP A C 1
ATOM 695 O O . TRP A 1 82 ? 14.786 1.105 -11.010 1.00 75.69 82 TRP A O 1
ATOM 705 N N . ASN A 1 83 ? 13.246 -0.122 -9.951 1.00 70.94 83 ASN A N 1
ATOM 706 C CA . ASN A 1 83 ? 14.158 -0.653 -8.932 1.00 70.94 83 ASN A CA 1
ATOM 707 C C . ASN A 1 83 ? 14.569 -2.112 -9.202 1.00 70.94 83 ASN A C 1
ATOM 709 O O . ASN A 1 83 ? 15.184 -2.734 -8.340 1.00 70.94 83 ASN A O 1
ATOM 713 N N . GLY A 1 84 ? 14.193 -2.671 -10.356 1.00 58.22 84 GLY A N 1
ATOM 714 C CA . GLY A 1 84 ? 14.497 -4.047 -10.755 1.00 58.22 84 GLY A CA 1
ATOM 715 C C . GLY A 1 84 ? 13.609 -5.131 -10.133 1.00 58.22 84 GLY A C 1
ATOM 716 O O . GLY A 1 84 ? 13.616 -6.252 -10.630 1.00 58.22 84 GLY A O 1
ATOM 717 N N . ASN A 1 85 ? 12.828 -4.812 -9.093 1.00 54.16 85 ASN A N 1
ATOM 718 C CA . ASN A 1 85 ? 11.972 -5.777 -8.390 1.00 54.16 85 ASN A CA 1
ATOM 719 C C . ASN A 1 85 ? 10.477 -5.565 -8.650 1.00 54.16 85 ASN A C 1
ATOM 721 O O . ASN A 1 85 ? 9.691 -6.503 -8.531 1.00 54.16 85 ASN A O 1
ATOM 725 N N . ASP A 1 86 ? 10.072 -4.339 -8.973 1.00 57.06 86 ASP A N 1
ATOM 726 C CA . ASP A 1 86 ? 8.674 -4.028 -9.252 1.00 57.06 86 ASP A CA 1
ATOM 727 C C . ASP A 1 86 ? 8.323 -4.363 -10.704 1.00 57.06 86 ASP A C 1
ATOM 729 O O . ASP A 1 86 ? 9.151 -4.248 -11.592 1.00 57.06 86 ASP A O 1
ATOM 733 N N . ILE A 1 87 ? 7.083 -4.745 -11.000 1.00 53.19 87 ILE A N 1
ATOM 734 C CA . ILE A 1 87 ? 6.656 -4.974 -12.397 1.00 53.19 87 ILE A CA 1
ATOM 735 C C . ILE A 1 87 ? 6.492 -3.635 -13.136 1.00 53.19 87 ILE A C 1
ATOM 737 O O . ILE A 1 87 ? 6.691 -3.537 -14.346 1.00 53.19 87 ILE A O 1
ATOM 741 N N . ASN A 1 88 ? 6.167 -2.577 -12.390 1.00 59.06 88 ASN A N 1
ATOM 742 C CA . ASN A 1 88 ? 5.889 -1.256 -12.929 1.00 59.06 88 ASN A CA 1
ATOM 743 C C . ASN A 1 88 ? 6.954 -0.260 -12.490 1.00 59.06 88 ASN A C 1
ATOM 745 O O . ASN A 1 88 ? 7.250 -0.126 -11.301 1.00 59.06 88 ASN A O 1
ATOM 749 N N . GLY A 1 89 ? 7.479 0.488 -13.457 1.00 66.25 89 GLY A N 1
ATOM 750 C CA . GLY A 1 89 ? 8.203 1.710 -13.151 1.00 66.25 89 GLY A CA 1
ATOM 751 C C . GLY A 1 89 ? 7.258 2.832 -12.715 1.00 66.25 89 GLY A C 1
ATOM 752 O O . GLY A 1 89 ? 6.091 2.865 -13.113 1.00 66.25 89 GLY A O 1
ATOM 753 N N . THR A 1 90 ? 7.761 3.772 -11.920 1.00 78.38 90 THR A N 1
ATOM 754 C CA . THR A 1 90 ? 7.054 5.022 -11.601 1.00 78.38 90 THR A CA 1
ATOM 755 C C . THR A 1 90 ? 7.500 6.151 -12.518 1.00 78.38 90 THR A C 1
ATOM 757 O O . THR A 1 90 ? 8.587 6.131 -13.091 1.00 78.38 90 THR A O 1
ATOM 760 N N . CYS A 1 91 ? 6.649 7.162 -12.626 1.00 84.62 91 CYS A N 1
ATOM 761 C CA . CYS A 1 91 ? 6.909 8.385 -13.363 1.00 84.62 91 CYS A CA 1
ATOM 762 C C . CYS A 1 91 ? 7.353 9.455 -12.362 1.00 84.62 91 CYS A C 1
ATOM 764 O O . CYS A 1 91 ? 6.570 9.842 -11.488 1.00 84.62 91 CYS A O 1
ATOM 766 N N . ALA A 1 92 ? 8.585 9.943 -12.465 1.00 90.31 92 ALA A N 1
ATOM 767 C CA . ALA A 1 92 ? 9.059 11.016 -11.596 1.00 90.31 92 ALA A CA 1
ATOM 768 C C . ALA A 1 92 ? 10.214 11.798 -12.233 1.00 90.31 92 ALA A C 1
ATOM 770 O O . ALA A 1 92 ? 10.899 11.271 -13.112 1.00 90.31 92 ALA A O 1
ATOM 771 N N . PRO A 1 93 ? 10.447 13.052 -11.806 1.00 91.25 93 PRO A N 1
ATOM 772 C CA . PRO A 1 93 ? 11.648 13.781 -12.171 1.00 91.25 93 PRO A CA 1
ATOM 773 C C . PRO A 1 93 ? 12.897 13.036 -11.695 1.00 91.25 93 PRO A C 1
ATOM 775 O O . PRO A 1 93 ? 12.969 12.619 -10.536 1.00 91.25 93 PRO A O 1
ATOM 778 N N . ALA A 1 94 ? 13.881 12.890 -12.579 1.00 89.94 94 ALA A N 1
ATOM 779 C CA . ALA A 1 94 ? 15.149 12.234 -12.276 1.00 89.94 94 ALA A CA 1
ATOM 780 C C . ALA A 1 94 ? 16.337 12.984 -12.888 1.00 89.94 94 ALA A C 1
ATOM 782 O O . ALA A 1 94 ? 16.151 13.712 -13.868 1.00 89.94 94 ALA A O 1
ATOM 783 N N . PRO A 1 95 ? 17.549 12.831 -12.322 1.00 87.50 95 PRO A N 1
ATOM 784 C CA . PRO A 1 95 ? 18.732 13.531 -12.803 1.00 87.50 95 PRO A CA 1
ATOM 785 C C . PRO A 1 95 ? 18.903 13.366 -14.314 1.00 87.50 95 PRO A C 1
ATOM 787 O O . PRO A 1 95 ? 18.756 12.268 -14.848 1.00 87.50 95 PRO A O 1
ATOM 790 N N . SER A 1 96 ? 19.208 14.461 -15.010 1.00 77.75 96 SER A N 1
ATOM 791 C CA . SER A 1 96 ? 19.449 14.407 -16.449 1.00 77.75 96 SER A CA 1
ATOM 792 C C . SER A 1 96 ? 20.686 13.567 -16.750 1.00 77.75 96 SER A C 1
ATOM 794 O O . SER A 1 96 ? 21.741 13.787 -16.154 1.00 77.75 96 SER A O 1
ATOM 796 N N . ASN A 1 97 ? 20.578 12.684 -17.736 1.00 71.31 97 ASN A N 1
ATOM 797 C CA . ASN A 1 97 ? 21.713 11.996 -18.332 1.00 71.31 97 ASN A CA 1
ATOM 798 C C . ASN A 1 97 ? 21.620 12.091 -19.862 1.00 71.31 97 ASN A C 1
ATOM 800 O O . ASN A 1 97 ? 20.537 12.141 -20.436 1.00 71.31 97 ASN A O 1
ATOM 804 N N . ASN A 1 98 ? 22.778 12.104 -20.515 1.00 68.56 98 ASN A N 1
ATOM 805 C CA . ASN A 1 98 ? 22.936 12.076 -21.965 1.00 68.56 98 ASN A CA 1
ATOM 806 C C . ASN A 1 98 ? 22.650 10.690 -22.570 1.00 68.56 98 ASN A C 1
ATOM 808 O O . ASN A 1 98 ? 22.615 10.548 -23.791 1.00 68.56 98 ASN A O 1
ATOM 812 N N . LYS A 1 99 ? 22.494 9.654 -21.738 1.00 63.75 99 LYS A N 1
ATOM 813 C CA . LYS A 1 99 ? 22.180 8.290 -22.171 1.00 63.75 99 LYS A CA 1
ATOM 814 C C . LYS A 1 99 ? 20.669 8.022 -22.135 1.00 63.75 99 LYS A C 1
ATOM 816 O O . LYS A 1 99 ? 19.970 8.559 -21.281 1.00 63.75 99 LYS A O 1
ATOM 821 N N . PRO A 1 100 ? 20.156 7.127 -22.996 1.00 55.50 100 PRO A N 1
ATOM 822 C CA . PRO A 1 100 ? 18.771 6.660 -22.940 1.00 55.50 100 PRO A CA 1
ATOM 823 C C . PRO A 1 100 ? 18.515 5.653 -21.812 1.00 55.50 100 PRO A C 1
ATOM 825 O O . PRO A 1 100 ? 17.365 5.258 -21.651 1.00 55.50 100 PRO A O 1
ATOM 828 N N . ILE A 1 101 ? 19.559 5.252 -21.065 1.00 64.88 101 ILE A N 1
ATOM 829 C CA . ILE A 1 101 ? 19.546 4.411 -19.856 1.00 64.88 101 ILE A CA 1
ATOM 830 C C . ILE A 1 101 ? 20.705 4.853 -18.945 1.00 64.88 101 ILE A C 1
ATOM 832 O O . ILE A 1 101 ? 21.833 5.017 -19.408 1.00 64.88 101 ILE A O 1
ATOM 836 N N . ASP A 1 102 ? 20.437 4.992 -17.658 1.00 76.56 102 ASP A N 1
ATOM 837 C CA . ASP A 1 102 ? 21.357 5.253 -16.554 1.00 76.56 102 ASP A CA 1
ATOM 838 C C . ASP A 1 102 ? 20.850 4.460 -15.373 1.00 76.56 102 ASP A C 1
ATOM 840 O O . ASP A 1 102 ? 19.708 3.994 -15.372 1.00 76.56 102 ASP A O 1
ATOM 844 N N . TYR A 1 103 ? 21.694 4.366 -14.360 1.00 79.56 103 TYR A N 1
ATOM 845 C CA . TYR A 1 103 ? 21.326 3.737 -13.126 1.00 79.56 103 TYR A CA 1
ATOM 846 C C . TYR A 1 103 ? 22.047 4.334 -11.931 1.00 79.56 103 TYR A C 1
ATOM 848 O O . TYR A 1 103 ? 23.162 4.846 -11.999 1.00 79.56 103 TYR A O 1
ATOM 856 N N . ILE A 1 104 ? 21.375 4.245 -10.792 1.00 84.50 104 ILE A N 1
ATOM 857 C CA . ILE A 1 104 ? 21.964 4.513 -9.492 1.00 84.50 104 ILE A CA 1
ATOM 858 C C . ILE A 1 104 ? 22.378 3.167 -8.917 1.00 84.50 104 ILE A C 1
ATOM 860 O O . ILE A 1 104 ? 21.552 2.259 -8.796 1.00 84.50 104 ILE A O 1
ATOM 864 N N . GLU A 1 105 ? 23.659 3.054 -8.566 1.00 82.44 105 GLU A N 1
ATOM 865 C CA . GLU A 1 105 ? 24.193 1.893 -7.859 1.00 82.44 105 GLU A CA 1
ATOM 866 C C . GLU A 1 105 ? 23.332 1.587 -6.620 1.00 82.44 105 GLU A C 1
ATOM 868 O O . GLU A 1 105 ? 23.008 2.510 -5.860 1.00 82.44 105 GLU A O 1
ATOM 873 N N . PRO A 1 106 ? 22.984 0.315 -6.364 1.00 80.44 106 PRO A N 1
ATOM 874 C CA . PRO A 1 106 ? 22.066 -0.058 -5.290 1.00 80.44 106 PRO A CA 1
ATOM 875 C C . PRO A 1 106 ? 22.483 0.486 -3.924 1.00 80.44 106 PRO A C 1
ATOM 877 O O . PRO A 1 106 ? 21.643 0.927 -3.144 1.00 80.44 106 PRO A O 1
ATOM 880 N N . GLU A 1 107 ? 23.786 0.494 -3.636 1.00 82.25 107 GLU A N 1
ATOM 881 C CA . GLU A 1 107 ? 24.315 1.025 -2.379 1.00 82.25 107 GLU A CA 1
ATOM 882 C C . GLU A 1 107 ? 24.075 2.530 -2.246 1.00 82.25 107 GLU A C 1
ATOM 884 O O . GLU A 1 107 ? 23.594 3.001 -1.215 1.00 82.25 107 GLU A O 1
ATOM 889 N N . LYS A 1 108 ? 24.306 3.280 -3.326 1.00 88.12 108 LYS A N 1
ATOM 890 C CA . LYS A 1 108 ? 24.021 4.713 -3.370 1.00 88.12 108 LYS A CA 1
ATOM 891 C C . LYS A 1 108 ? 22.524 4.975 -3.197 1.00 88.12 108 LYS A C 1
ATOM 893 O O . LYS A 1 108 ? 22.152 5.829 -2.394 1.00 88.12 108 LYS A O 1
ATOM 898 N N . TRP A 1 109 ? 21.660 4.219 -3.880 1.00 88.00 109 TRP A N 1
ATOM 899 C CA . TRP A 1 109 ? 20.206 4.371 -3.755 1.00 88.00 109 TRP A CA 1
ATOM 900 C C . TRP A 1 109 ? 19.710 4.093 -2.332 1.00 88.00 109 TRP A C 1
ATOM 902 O O . TRP A 1 109 ? 18.950 4.885 -1.770 1.00 88.00 109 TRP A O 1
ATOM 912 N N . ARG A 1 110 ? 20.202 3.021 -1.699 1.00 83.31 110 ARG A N 1
ATOM 913 C CA . ARG A 1 110 ? 19.895 2.693 -0.299 1.00 83.31 110 ARG A CA 1
ATOM 914 C C . ARG A 1 110 ? 20.287 3.813 0.651 1.00 83.31 110 ARG A C 1
ATOM 916 O O . ARG A 1 110 ? 19.484 4.194 1.498 1.00 83.31 110 ARG A O 1
ATOM 923 N N . GLN A 1 111 ? 21.482 4.377 0.494 1.00 89.56 111 GLN A N 1
ATOM 924 C CA . GLN A 1 111 ? 21.928 5.499 1.321 1.00 89.56 111 GLN A CA 1
ATOM 925 C C . GLN A 1 111 ? 21.029 6.727 1.151 1.00 89.56 111 GLN A C 1
ATOM 927 O O . GLN A 1 111 ? 20.717 7.405 2.133 1.00 89.56 111 GLN A O 1
ATOM 932 N N . MET A 1 112 ? 20.574 7.005 -0.073 1.00 92.00 112 MET A N 1
ATOM 933 C CA . MET A 1 112 ? 19.629 8.090 -0.328 1.00 92.00 112 MET A CA 1
ATOM 934 C C . MET A 1 112 ? 18.262 7.819 0.328 1.00 92.00 112 MET A C 1
ATOM 936 O O . MET A 1 112 ? 17.742 8.687 1.029 1.00 92.00 112 MET A O 1
ATOM 940 N N . LEU A 1 113 ? 17.709 6.608 0.188 1.00 90.12 113 LEU A N 1
ATOM 941 C CA . LEU A 1 113 ? 16.454 6.207 0.839 1.00 90.12 113 LEU A CA 1
ATOM 942 C C . LEU A 1 113 ? 16.550 6.233 2.369 1.00 90.12 113 LEU A C 1
ATOM 944 O O . LEU A 1 113 ? 15.629 6.698 3.037 1.00 90.12 113 LEU A O 1
ATOM 948 N N . TYR A 1 114 ? 17.665 5.772 2.934 1.00 89.69 114 TYR A N 1
ATOM 949 C CA . TYR A 1 114 ? 17.934 5.817 4.369 1.00 89.69 114 TYR A CA 1
ATOM 950 C C . TYR A 1 114 ? 17.914 7.260 4.885 1.00 89.69 114 TYR A C 1
ATOM 952 O O . TYR A 1 114 ? 17.199 7.573 5.842 1.00 89.69 114 TYR A O 1
ATOM 960 N N . LYS A 1 115 ? 18.647 8.165 4.215 1.00 91.31 115 LYS A N 1
ATOM 961 C CA . LYS A 1 115 ? 18.664 9.597 4.548 1.00 91.31 115 LYS A CA 1
ATOM 962 C C . LYS A 1 115 ? 17.259 10.195 4.486 1.00 91.31 115 LYS A C 1
ATOM 964 O O . LYS A 1 115 ? 16.868 10.885 5.426 1.00 91.31 115 LYS A O 1
ATOM 969 N N . PHE A 1 116 ? 16.487 9.861 3.452 1.00 92.88 116 PHE A N 1
ATOM 970 C CA . PHE A 1 116 ? 15.097 10.291 3.294 1.00 92.88 116 PHE A CA 1
ATOM 971 C C . PHE A 1 116 ? 14.188 9.802 4.424 1.00 92.88 116 PHE A C 1
ATOM 973 O O . PHE A 1 116 ? 13.533 10.590 5.099 1.00 92.88 116 PHE A O 1
ATOM 980 N N . ARG A 1 117 ? 14.173 8.497 4.700 1.00 89.75 117 ARG A N 1
ATOM 981 C CA . ARG A 1 117 ? 13.303 7.921 5.738 1.00 89.75 117 ARG A CA 1
ATOM 982 C C . ARG A 1 117 ? 13.628 8.483 7.117 1.00 89.75 117 ARG A C 1
ATOM 984 O O . ARG A 1 117 ? 12.732 8.762 7.915 1.00 89.75 117 ARG A O 1
ATOM 991 N N . ARG A 1 118 ? 14.912 8.720 7.386 1.00 89.25 118 ARG A N 1
ATOM 992 C CA . ARG A 1 118 ? 15.363 9.376 8.613 1.00 89.25 118 ARG A CA 1
ATOM 993 C C . ARG A 1 118 ? 14.991 10.860 8.650 1.00 89.25 118 ARG A C 1
ATOM 995 O O . ARG A 1 118 ? 14.803 11.397 9.742 1.00 89.25 118 ARG A O 1
ATOM 1002 N N . SER A 1 119 ? 14.902 11.547 7.513 1.00 90.75 119 SER A N 1
ATOM 1003 C CA . SER A 1 119 ? 14.596 12.982 7.453 1.00 90.75 119 SER A CA 1
ATOM 1004 C C . SER A 1 119 ? 13.125 13.302 7.735 1.00 90.75 119 SER A C 1
ATOM 1006 O O . SER A 1 119 ? 12.855 14.367 8.271 1.00 90.75 119 SER A O 1
ATOM 1008 N N . ILE A 1 120 ? 12.199 12.370 7.500 1.00 89.12 120 ILE A N 1
ATOM 1009 C CA . ILE A 1 120 ? 10.765 12.547 7.810 1.00 89.12 120 ILE A CA 1
ATOM 1010 C C . ILE A 1 120 ? 10.287 11.767 9.045 1.00 89.12 120 ILE A C 1
ATOM 1012 O O . ILE A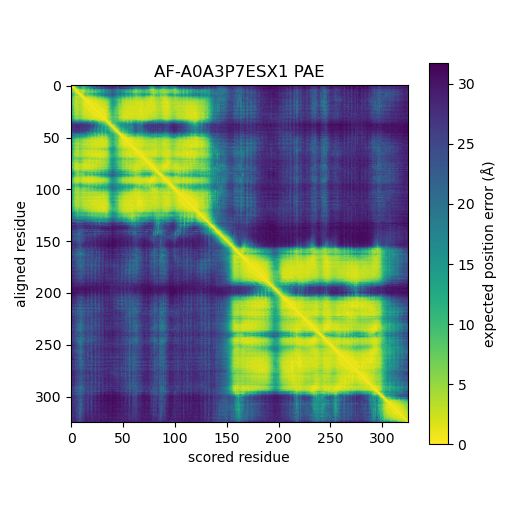 1 120 ? 9.094 11.722 9.329 1.00 89.12 120 ILE A O 1
ATOM 1016 N N . GLY A 1 121 ? 11.194 11.120 9.783 1.00 86.69 121 GLY A N 1
ATOM 1017 C CA . GLY A 1 121 ? 10.848 10.400 11.014 1.00 86.69 121 GLY A CA 1
ATOM 1018 C C . GLY A 1 121 ? 10.089 9.091 10.778 1.00 86.69 121 GLY A C 1
ATOM 1019 O O . GLY A 1 121 ? 9.119 8.800 11.476 1.00 86.69 121 GLY A O 1
ATOM 1020 N N . CYS A 1 122 ? 10.489 8.301 9.780 1.00 85.69 122 CYS A N 1
ATOM 1021 C CA . CYS A 1 122 ? 9.946 6.958 9.590 1.00 85.69 122 CYS A CA 1
ATOM 1022 C C . CYS A 1 122 ? 10.285 6.025 10.760 1.00 85.69 122 CYS A C 1
ATOM 1024 O O . CYS A 1 122 ? 11.261 6.220 11.485 1.00 85.69 122 CYS A O 1
ATOM 1026 N N . THR A 1 123 ? 9.484 4.970 10.924 1.00 81.25 123 THR A N 1
ATOM 1027 C CA . THR A 1 123 ? 9.715 3.958 11.962 1.00 81.25 123 THR A CA 1
ATOM 1028 C C . THR A 1 123 ? 11.040 3.224 11.747 1.00 81.25 123 THR A C 1
ATOM 1030 O O . THR A 1 123 ? 11.493 3.061 10.612 1.00 81.25 123 THR A O 1
ATOM 1033 N N . THR A 1 124 ? 11.630 2.692 12.823 1.00 77.44 124 THR A N 1
ATOM 1034 C CA . THR A 1 124 ? 12.844 1.859 12.749 1.00 77.44 124 THR A CA 1
ATOM 1035 C C . THR A 1 124 ? 12.673 0.694 11.779 1.00 77.44 124 THR A C 1
ATOM 1037 O O . THR A 1 124 ? 13.607 0.362 11.064 1.00 77.44 124 THR A O 1
ATOM 1040 N N . ARG A 1 125 ? 11.464 0.120 11.689 1.00 75.25 125 ARG A N 1
ATOM 1041 C CA . ARG A 1 125 ? 11.138 -0.929 10.716 1.00 75.25 125 ARG A CA 1
ATOM 1042 C C . ARG A 1 125 ? 11.261 -0.435 9.276 1.00 75.25 125 ARG A C 1
ATOM 1044 O O . ARG A 1 125 ? 11.922 -1.087 8.482 1.00 75.25 125 ARG A O 1
ATOM 1051 N N . ALA A 1 126 ? 10.656 0.703 8.943 1.00 74.50 126 ALA A N 1
ATOM 1052 C CA . ALA A 1 126 ? 10.738 1.261 7.594 1.00 74.50 126 ALA A CA 1
ATOM 1053 C C . ALA A 1 126 ? 12.181 1.657 7.230 1.00 74.50 126 ALA A C 1
ATOM 1055 O O . ALA A 1 126 ? 12.610 1.463 6.096 1.00 74.50 126 ALA A O 1
ATOM 1056 N N . ILE A 1 127 ? 12.960 2.171 8.186 1.00 76.25 127 ILE A N 1
ATOM 1057 C CA . ILE A 1 127 ? 14.389 2.460 7.985 1.00 76.25 127 ILE A CA 1
ATOM 1058 C C . ILE A 1 127 ? 15.167 1.158 7.744 1.00 76.25 127 ILE A C 1
ATOM 1060 O O . ILE A 1 127 ? 15.898 1.051 6.765 1.00 76.25 127 ILE A O 1
ATOM 1064 N N . TRP A 1 128 ? 14.946 0.143 8.575 1.00 72.56 128 TRP A N 1
ATOM 1065 C CA . TRP A 1 128 ? 15.599 -1.159 8.464 1.00 72.56 128 TRP A CA 1
ATOM 1066 C C . TRP A 1 128 ? 15.227 -1.908 7.182 1.00 72.56 128 TRP A C 1
ATOM 1068 O O . TRP A 1 128 ? 16.071 -2.572 6.599 1.00 72.56 128 TRP A O 1
ATOM 1078 N N . GLU A 1 129 ? 13.999 -1.774 6.675 1.00 69.81 129 GLU A N 1
ATOM 1079 C CA . GLU A 1 129 ? 13.607 -2.335 5.373 1.00 69.81 129 GLU A CA 1
ATOM 1080 C C . GLU A 1 129 ? 14.377 -1.691 4.202 1.00 69.81 129 GLU A C 1
ATOM 1082 O O . GLU A 1 129 ? 14.594 -2.357 3.193 1.00 69.81 129 GLU A O 1
ATOM 1087 N N . ALA A 1 130 ? 14.840 -0.437 4.326 1.00 62.69 130 ALA A N 1
ATOM 1088 C CA . ALA A 1 130 ? 15.764 0.151 3.343 1.00 62.69 130 ALA A CA 1
ATOM 1089 C C . ALA A 1 130 ? 17.177 -0.452 3.441 1.00 62.69 130 ALA A C 1
ATOM 1091 O O . ALA A 1 130 ? 17.870 -0.553 2.430 1.00 62.69 130 ALA A O 1
ATOM 1092 N N . GLU A 1 131 ? 17.596 -0.883 4.633 1.00 59.28 131 GLU A N 1
ATOM 1093 C CA . GLU A 1 131 ? 18.878 -1.564 4.848 1.00 59.28 131 GLU A CA 1
ATOM 1094 C C . GLU A 1 131 ? 18.818 -3.040 4.405 1.00 59.28 131 GLU A C 1
ATOM 1096 O O . GLU A 1 131 ? 19.750 -3.544 3.786 1.00 59.28 131 GLU A O 1
ATOM 1101 N N . LYS A 1 132 ? 17.696 -3.734 4.648 1.00 55.50 132 LYS A N 1
ATOM 1102 C CA . LYS A 1 132 ? 17.522 -5.186 4.455 1.00 55.50 132 LYS A CA 1
ATOM 1103 C C . LYS A 1 132 ? 17.233 -5.684 3.045 1.00 55.50 132 LYS A C 1
ATOM 1105 O O . LYS A 1 132 ? 17.168 -6.897 2.852 1.00 55.50 132 LYS A O 1
ATOM 1110 N N . MET A 1 133 ? 17.233 -4.813 2.039 1.00 49.31 133 MET A N 1
ATOM 1111 C CA . MET A 1 133 ? 17.451 -5.245 0.645 1.00 49.31 133 MET A CA 1
ATOM 1112 C C . MET A 1 133 ? 18.806 -5.980 0.442 1.00 49.31 133 MET A C 1
ATOM 1114 O O . MET A 1 133 ? 19.109 -6.418 -0.661 1.00 49.31 133 MET A O 1
ATOM 1118 N N . TRP A 1 134 ? 19.612 -6.122 1.504 1.00 40.12 134 TRP A N 1
ATOM 1119 C CA . TRP A 1 134 ? 20.908 -6.794 1.588 1.00 40.12 134 TRP A CA 1
ATOM 1120 C C . TRP A 1 134 ? 20.916 -8.323 1.774 1.00 40.12 134 TRP A C 1
ATOM 1122 O O . TRP A 1 134 ? 21.946 -8.930 1.502 1.00 40.12 134 TRP A O 1
ATOM 1132 N N . THR A 1 135 ? 19.859 -8.985 2.257 1.00 36.38 135 THR A N 1
ATOM 1133 C CA . THR A 1 135 ? 19.998 -10.390 2.711 1.00 36.38 135 THR A CA 1
ATOM 1134 C C . THR A 1 135 ? 19.216 -11.395 1.865 1.00 36.38 135 THR A C 1
ATOM 1136 O O . THR A 1 135 ? 18.207 -11.932 2.306 1.00 36.38 135 THR A O 1
ATOM 1139 N N . GLY A 1 136 ? 19.696 -11.645 0.646 1.00 33.00 136 GLY A N 1
ATOM 1140 C CA . GLY A 1 136 ? 20.068 -12.995 0.189 1.00 33.00 136 GLY A CA 1
ATOM 1141 C C . GLY A 1 136 ? 19.039 -14.124 0.027 1.00 33.00 136 GLY A C 1
ATOM 1142 O O . GLY A 1 136 ? 19.457 -15.189 -0.407 1.00 33.00 136 GLY A O 1
ATOM 1143 N N . GLU A 1 137 ? 17.744 -13.949 0.303 1.00 34.44 137 GLU A N 1
ATOM 1144 C CA . GLU A 1 137 ? 16.722 -14.992 0.029 1.00 34.44 137 GLU A CA 1
ATOM 1145 C C . GLU A 1 137 ? 15.982 -14.820 -1.315 1.00 34.44 137 GLU A C 1
ATOM 1147 O O . GLU A 1 137 ? 15.144 -15.640 -1.676 1.00 34.44 137 GLU A O 1
ATOM 1152 N N . TYR A 1 138 ? 16.359 -13.810 -2.106 1.00 35.25 138 TYR A N 1
ATOM 1153 C CA . TYR A 1 138 ? 16.060 -13.717 -3.540 1.00 35.25 138 TYR A CA 1
ATOM 1154 C C . TYR A 1 138 ? 17.387 -13.707 -4.308 1.00 35.25 138 TYR A C 1
ATOM 1156 O O . TYR A 1 138 ? 17.933 -12.659 -4.650 1.00 35.25 138 TYR A O 1
ATOM 1164 N N . SER A 1 139 ? 17.975 -14.890 -4.495 1.00 26.66 139 SER A N 1
ATOM 1165 C CA . SER A 1 139 ? 19.156 -15.071 -5.338 1.00 26.66 139 SER A CA 1
ATOM 1166 C C . SER A 1 139 ? 18.801 -14.792 -6.799 1.00 26.66 139 SER A C 1
ATOM 1168 O O . SER A 1 139 ? 17.846 -15.379 -7.301 1.00 26.66 139 SER A O 1
ATOM 1170 N N . LEU A 1 140 ? 19.643 -13.992 -7.465 1.00 27.09 140 LEU A N 1
ATOM 1171 C CA . LEU A 1 140 ? 19.607 -13.603 -8.884 1.00 27.09 140 LEU A CA 1
ATOM 1172 C C . LEU A 1 140 ? 18.656 -12.441 -9.207 1.00 27.09 140 LEU A C 1
ATOM 1174 O O . LEU A 1 140 ? 17.584 -12.667 -9.746 1.00 27.09 140 LEU A O 1
ATOM 1178 N N . LEU A 1 141 ? 19.077 -11.202 -8.919 1.00 30.11 141 LEU A N 1
ATOM 1179 C CA . LEU A 1 141 ? 18.997 -10.042 -9.828 1.00 30.11 141 LEU A CA 1
ATOM 1180 C C . LEU A 1 141 ? 19.591 -8.804 -9.130 1.00 30.11 141 LEU A C 1
ATOM 1182 O O . LEU A 1 141 ? 19.172 -8.373 -8.060 1.00 30.11 141 LEU A O 1
ATOM 1186 N N . THR A 1 142 ? 20.632 -8.252 -9.738 1.00 31.59 142 THR A N 1
ATOM 1187 C CA . THR A 1 142 ? 21.281 -6.989 -9.383 1.00 31.59 142 THR A CA 1
ATOM 1188 C C . THR A 1 142 ? 20.277 -5.833 -9.389 1.00 31.59 142 THR A C 1
ATOM 1190 O O . THR A 1 142 ? 19.797 -5.452 -10.454 1.00 31.59 142 THR A O 1
ATOM 1193 N N . VAL A 1 143 ? 20.006 -5.227 -8.228 1.00 33.03 143 VAL A N 1
ATOM 1194 C CA . VAL A 1 143 ? 19.226 -3.979 -8.112 1.00 33.03 143 VAL A CA 1
ATOM 1195 C C . VAL A 1 143 ? 20.048 -2.828 -8.697 1.00 33.03 143 VAL A C 1
ATOM 1197 O O . VAL A 1 143 ? 20.736 -2.119 -7.984 1.00 33.03 143 VAL A O 1
ATOM 1200 N N . SER A 1 144 ? 20.033 -2.657 -10.011 1.00 32.19 144 SER A N 1
ATOM 1201 C CA . SER A 1 144 ? 20.458 -1.421 -10.677 1.00 32.19 144 SER A CA 1
ATOM 1202 C C . SER A 1 144 ? 19.188 -0.672 -11.072 1.00 32.19 144 SER A C 1
ATOM 1204 O O . SER A 1 144 ? 18.240 -1.289 -11.557 1.00 32.19 144 SER A O 1
ATOM 1206 N N . VAL A 1 145 ? 19.125 0.643 -10.829 1.00 36.00 145 VAL A N 1
ATOM 1207 C CA . VAL A 1 145 ? 17.997 1.470 -11.294 1.00 36.00 145 VAL A CA 1
ATOM 1208 C C . VAL A 1 145 ? 18.071 1.591 -12.816 1.00 36.00 145 VAL A C 1
ATOM 1210 O O . VAL A 1 145 ? 18.561 2.580 -13.313 1.00 36.00 145 VAL A O 1
ATOM 1213 N N . LEU A 1 146 ? 17.676 0.580 -13.579 1.00 33.22 146 LEU A N 1
ATOM 1214 C CA . LEU A 1 146 ? 17.698 0.618 -15.045 1.00 33.22 146 LEU A CA 1
ATOM 1215 C C . LEU A 1 146 ? 16.459 1.358 -15.571 1.00 33.22 146 LEU A C 1
ATOM 1217 O O . LEU A 1 146 ? 15.342 0.934 -15.293 1.00 33.22 146 LEU A O 1
ATOM 1221 N N . TYR A 1 147 ? 16.615 2.413 -16.376 1.00 35.62 147 TYR A N 1
ATOM 1222 C CA . TYR A 1 147 ? 15.508 2.944 -17.189 1.00 35.62 147 TYR A CA 1
ATOM 1223 C C . TYR A 1 147 ? 15.638 2.460 -18.628 1.00 35.62 147 TYR A C 1
ATOM 1225 O O . TYR A 1 147 ? 16.630 2.750 -19.262 1.00 35.62 147 TYR A O 1
ATOM 1233 N N . THR A 1 148 ? 14.708 1.683 -19.182 1.00 31.28 148 THR A N 1
ATOM 1234 C CA . THR A 1 148 ? 14.813 1.195 -20.576 1.00 31.28 148 THR A CA 1
ATOM 1235 C C . THR A 1 148 ? 13.441 1.071 -21.226 1.00 31.28 148 THR A C 1
ATOM 1237 O O . THR A 1 148 ? 12.483 0.646 -20.587 1.00 31.28 148 THR A O 1
ATOM 1240 N N . ILE A 1 149 ? 13.361 1.445 -22.506 1.00 30.11 149 ILE A N 1
ATOM 1241 C CA . ILE A 1 149 ? 12.182 1.344 -23.372 1.00 30.11 149 ILE A CA 1
ATOM 1242 C C . ILE A 1 149 ? 12.141 -0.085 -23.957 1.00 30.11 149 ILE A C 1
ATOM 1244 O O . ILE A 1 149 ? 13.132 -0.519 -24.536 1.00 30.11 149 ILE A O 1
ATOM 1248 N N . ILE A 1 150 ? 10.972 -0.743 -23.890 1.00 28.55 150 ILE A N 1
ATOM 1249 C CA . ILE A 1 150 ? 10.513 -1.939 -24.652 1.00 28.55 150 ILE A CA 1
ATOM 1250 C C . ILE A 1 150 ? 10.420 -3.293 -23.894 1.00 28.55 150 ILE A C 1
ATOM 1252 O O . ILE A 1 150 ? 11.399 -3.976 -23.639 1.00 28.55 150 ILE A O 1
ATOM 1256 N N . SER A 1 151 ? 9.146 -3.679 -23.702 1.00 27.62 151 SER A N 1
ATOM 1257 C CA . SER A 1 151 ? 8.428 -4.965 -23.873 1.00 27.62 151 SER A CA 1
ATOM 1258 C C . SER A 1 151 ? 8.913 -6.327 -23.344 1.00 27.62 151 SER A C 1
ATOM 1260 O O . SER A 1 151 ? 9.968 -6.833 -23.702 1.00 27.62 151 SER A O 1
ATOM 1262 N N . ARG A 1 152 ? 7.885 -7.007 -22.796 1.00 24.41 152 ARG A N 1
ATOM 1263 C CA . ARG A 1 152 ? 7.614 -8.455 -22.670 1.00 24.41 152 ARG A CA 1
ATOM 1264 C C . ARG A 1 152 ? 8.217 -9.176 -21.461 1.00 24.41 152 ARG A C 1
ATOM 1266 O O . ARG A 1 152 ? 9.319 -9.699 -21.509 1.00 24.41 152 ARG A O 1
ATOM 1273 N N . GLY A 1 153 ? 7.371 -9.332 -20.444 1.00 26.44 153 GLY A N 1
ATOM 1274 C CA . GLY A 1 153 ? 7.497 -10.336 -19.392 1.00 26.44 153 GLY A CA 1
ATOM 1275 C C . GLY A 1 153 ? 6.142 -10.538 -18.716 1.00 26.44 153 GLY A C 1
ATOM 1276 O O . GLY A 1 153 ? 5.669 -9.667 -18.000 1.00 26.44 153 GLY A O 1
ATOM 1277 N N . ASP A 1 154 ? 5.493 -11.650 -19.034 1.00 25.53 154 ASP A N 1
ATOM 1278 C CA . ASP A 1 154 ? 4.167 -12.071 -18.586 1.00 25.53 154 ASP A CA 1
ATOM 1279 C C . ASP A 1 154 ? 4.284 -12.773 -17.221 1.00 25.53 154 ASP A C 1
ATOM 1281 O O . ASP A 1 154 ? 4.706 -13.923 -17.188 1.00 25.53 154 ASP A O 1
ATOM 1285 N N . THR A 1 155 ? 3.959 -12.112 -16.098 1.00 29.69 155 THR A N 1
ATOM 1286 C CA . THR A 1 155 ? 3.752 -12.776 -14.789 1.00 29.69 155 THR A CA 1
ATOM 1287 C C . THR A 1 155 ? 2.846 -11.951 -13.860 1.00 29.69 155 THR A C 1
ATOM 1289 O O . THR A 1 155 ? 3.201 -10.839 -13.491 1.00 29.69 155 THR A O 1
ATOM 1292 N N . ASN A 1 156 ? 1.707 -12.536 -13.453 1.00 37.97 156 ASN A N 1
ATOM 1293 C CA . ASN A 1 156 ? 0.685 -12.035 -12.511 1.00 37.97 156 ASN A CA 1
ATOM 1294 C C . ASN A 1 156 ? 0.096 -10.646 -12.825 1.00 37.97 156 ASN A C 1
ATOM 1296 O O . ASN A 1 156 ? 0.609 -9.623 -12.395 1.00 37.97 156 ASN A O 1
ATOM 1300 N N . ARG A 1 157 ? -1.040 -10.637 -13.543 1.00 49.16 157 ARG A N 1
ATOM 1301 C CA . ARG A 1 157 ? -1.764 -9.441 -14.011 1.00 49.16 157 ARG A CA 1
ATOM 1302 C C . ARG A 1 157 ? -2.057 -8.437 -12.888 1.00 49.16 157 ARG A C 1
ATOM 1304 O O . ARG A 1 157 ? -3.075 -8.538 -12.203 1.00 49.16 157 ARG A O 1
ATOM 1311 N N . ASP A 1 158 ? -1.198 -7.436 -12.768 1.00 57.84 158 ASP A N 1
ATOM 1312 C CA . ASP A 1 158 ? -1.534 -6.156 -12.164 1.00 57.84 158 ASP A CA 1
ATOM 1313 C C . ASP A 1 158 ? -2.723 -5.534 -12.916 1.00 57.84 158 ASP A C 1
ATOM 1315 O O . ASP A 1 158 ? -2.799 -5.544 -14.146 1.00 57.84 158 ASP A O 1
ATOM 1319 N N . ILE A 1 159 ? -3.684 -5.007 -12.168 1.00 62.53 159 ILE A N 1
ATOM 1320 C CA . ILE A 1 159 ? -4.944 -4.476 -12.686 1.00 62.53 159 ILE A CA 1
ATOM 1321 C C . ILE A 1 159 ? -4.814 -2.952 -12.767 1.00 62.53 159 ILE A C 1
ATOM 1323 O O . ILE A 1 159 ? -4.595 -2.298 -11.759 1.00 62.53 159 ILE A O 1
ATOM 1327 N N . SER A 1 160 ? -4.956 -2.327 -13.933 1.00 67.94 160 SER A N 1
ATOM 1328 C CA . SER A 1 160 ? -4.822 -0.862 -14.057 1.00 67.94 160 SER A CA 1
ATOM 1329 C C . SER A 1 160 ? -6.127 -0.130 -13.704 1.00 67.94 160 SER A C 1
ATOM 1331 O O . SER A 1 160 ? -6.791 0.364 -14.599 1.00 67.94 160 SER A O 1
ATOM 1333 N N . CYS A 1 161 ? -6.496 -0.014 -12.422 1.00 68.31 161 CYS A N 1
ATOM 1334 C CA . CYS A 1 161 ? -7.730 0.645 -11.953 1.00 68.31 161 CYS A CA 1
ATOM 1335 C C . CYS A 1 161 ? -8.000 2.034 -12.588 1.00 68.31 161 CYS A C 1
ATOM 1337 O O . CYS A 1 161 ? -9.128 2.318 -13.013 1.00 68.31 161 CYS A O 1
ATOM 1339 N N . THR A 1 162 ? -6.981 2.899 -12.619 1.00 64.56 162 THR A N 1
ATOM 1340 C CA . THR A 1 162 ? -6.982 4.231 -13.255 1.00 64.56 162 THR A CA 1
ATOM 1341 C C . THR A 1 162 ? -5.600 4.516 -13.856 1.00 64.56 162 THR A C 1
ATOM 1343 O O . THR A 1 162 ? -4.670 3.734 -13.659 1.00 64.56 162 THR A O 1
ATOM 1346 N N . ASP A 1 163 ? -5.420 5.674 -14.501 1.00 57.97 163 ASP A N 1
ATOM 1347 C CA . ASP A 1 163 ? -4.100 6.156 -14.950 1.00 57.97 163 ASP A CA 1
ATOM 1348 C C . ASP A 1 163 ? -3.061 6.267 -13.814 1.00 57.97 163 ASP A C 1
ATOM 1350 O O . ASP A 1 163 ? -1.871 6.398 -14.074 1.00 57.97 163 ASP A O 1
ATOM 1354 N N . SER A 1 164 ? -3.490 6.290 -12.547 1.00 62.00 164 SER A N 1
ATOM 1355 C CA . SER A 1 164 ? -2.611 6.448 -11.377 1.00 62.00 164 SER A CA 1
ATOM 1356 C C . SER A 1 164 ? -2.696 5.328 -10.359 1.00 62.00 164 SER A C 1
ATOM 1358 O O . SER A 1 164 ? -1.985 5.370 -9.357 1.00 62.00 164 SER A O 1
ATOM 1360 N N . LEU A 1 165 ? -3.615 4.388 -10.550 1.00 67.75 165 LEU A N 1
ATOM 1361 C CA . LEU A 1 165 ? -3.885 3.339 -9.589 1.00 67.75 165 LEU A CA 1
ATOM 1362 C C . LEU A 1 165 ? -3.752 2.000 -10.290 1.00 67.75 165 LEU A C 1
ATOM 1364 O O . LEU A 1 165 ? -4.563 1.659 -11.147 1.00 67.75 165 LEU A O 1
ATOM 1368 N N . ILE A 1 166 ? -2.732 1.250 -9.893 1.00 70.62 166 ILE A N 1
ATOM 1369 C CA . ILE A 1 166 ? -2.524 -0.127 -10.316 1.00 70.62 166 ILE A CA 1
ATOM 1370 C C . ILE A 1 166 ? -2.820 -1.010 -9.109 1.00 70.62 166 ILE A C 1
ATOM 1372 O O . ILE A 1 166 ? -2.138 -0.953 -8.088 1.00 70.62 166 ILE A O 1
ATOM 1376 N N . CYS A 1 167 ? -3.892 -1.778 -9.208 1.00 70.06 167 CYS A N 1
ATOM 1377 C CA . CYS A 1 167 ? -4.330 -2.739 -8.225 1.00 70.06 167 CYS A CA 1
ATOM 1378 C C . CYS A 1 167 ? -3.433 -3.984 -8.304 1.00 70.06 167 CYS A C 1
ATOM 1380 O O . CYS A 1 167 ? -3.233 -4.564 -9.366 1.00 70.06 167 CYS A O 1
ATOM 1382 N N . SER A 1 168 ? -2.935 -4.409 -7.149 1.00 76.25 168 SER A N 1
ATOM 1383 C CA . SER A 1 168 ? -2.030 -5.550 -6.983 1.00 76.25 168 SER A CA 1
ATOM 1384 C C . SER A 1 168 ? -2.377 -6.303 -5.700 1.00 76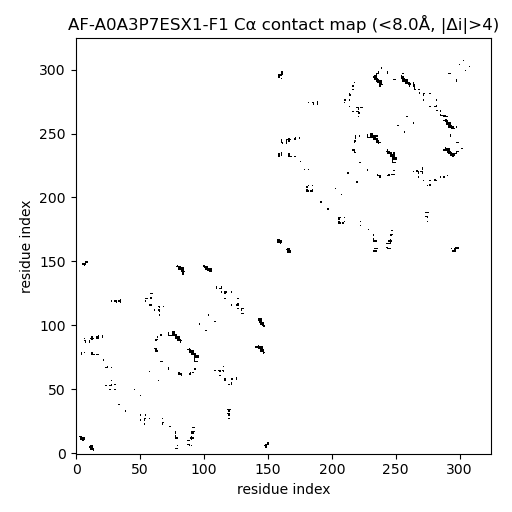.25 168 SER A C 1
ATOM 1386 O O . SER A 1 168 ? -3.159 -5.818 -4.875 1.00 76.25 168 SER A O 1
ATOM 1388 N N . GLU A 1 169 ? -1.758 -7.460 -5.478 1.00 79.38 169 GLU A N 1
ATOM 1389 C CA . GLU A 1 169 ? -1.934 -8.244 -4.247 1.00 79.38 169 GLU A CA 1
ATOM 1390 C C . GLU A 1 169 ? -1.529 -7.479 -2.971 1.00 79.38 169 GLU A C 1
ATOM 1392 O O . GLU A 1 169 ? -2.063 -7.738 -1.891 1.00 79.38 169 GLU A O 1
ATOM 1397 N N . HIS A 1 170 ? -0.698 -6.436 -3.081 1.00 73.12 170 HIS A N 1
ATOM 1398 C CA . HIS A 1 170 ? -0.428 -5.521 -1.966 1.00 73.12 170 HIS A CA 1
ATOM 1399 C C . HIS A 1 170 ? -1.714 -4.879 -1.416 1.00 73.12 170 HIS A C 1
ATOM 1401 O O . HIS A 1 170 ? -1.908 -4.769 -0.203 1.00 73.12 170 HIS A O 1
ATOM 1407 N N . HIS A 1 171 ? -2.640 -4.512 -2.302 1.00 82.06 171 HIS A N 1
ATOM 1408 C CA . HIS A 1 171 ? -3.919 -3.929 -1.914 1.00 82.06 171 HIS A CA 1
ATOM 1409 C C . HIS A 1 171 ? -4.818 -4.949 -1.203 1.00 82.06 171 HIS A C 1
ATOM 1411 O O . HIS A 1 171 ? -5.532 -4.581 -0.269 1.00 82.06 171 HIS A O 1
ATOM 1417 N N . ARG A 1 172 ? -4.729 -6.240 -1.565 1.00 84.19 172 ARG A N 1
ATOM 1418 C CA . ARG A 1 172 ? -5.399 -7.327 -0.832 1.00 84.19 172 ARG A CA 1
ATOM 1419 C C . ARG A 1 172 ? -4.922 -7.379 0.614 1.00 84.19 172 ARG A C 1
ATOM 1421 O O . ARG A 1 172 ? -5.740 -7.423 1.529 1.00 84.19 172 ARG A O 1
ATOM 1428 N N . LEU A 1 173 ? -3.605 -7.332 0.824 1.00 81.38 173 LEU A N 1
ATOM 1429 C CA . LEU A 1 173 ? -3.002 -7.388 2.158 1.00 81.38 173 LEU A CA 1
ATOM 1430 C C . LEU A 1 173 ? -3.428 -6.199 3.033 1.00 81.38 173 LEU A C 1
ATOM 1432 O O . LEU A 1 173 ? -3.751 -6.384 4.210 1.00 81.38 173 LEU A O 1
ATOM 1436 N N . LEU A 1 174 ? -3.473 -4.988 2.466 1.00 80.88 174 LEU A N 1
ATOM 1437 C CA . LEU A 1 174 ? -3.990 -3.803 3.159 1.00 80.88 174 LEU A CA 1
ATOM 1438 C C . LEU A 1 174 ? -5.470 -3.964 3.525 1.00 80.88 174 LEU A C 1
ATOM 1440 O O . LEU A 1 174 ? -5.858 -3.702 4.667 1.00 80.88 174 LEU A O 1
ATOM 1444 N N . TRP A 1 175 ? -6.280 -4.459 2.588 1.00 88.88 175 TRP A N 1
ATOM 1445 C CA . TRP A 1 175 ? -7.700 -4.706 2.816 1.00 88.88 175 TRP A CA 1
ATOM 1446 C C . TRP A 1 175 ? -7.932 -5.763 3.912 1.00 88.88 175 TRP A C 1
ATOM 1448 O O . TRP A 1 175 ? -8.745 -5.550 4.811 1.00 88.88 175 TRP A O 1
ATOM 1458 N N . PHE A 1 176 ? -7.149 -6.849 3.942 1.00 89.00 176 PHE A N 1
ATOM 1459 C CA . PHE A 1 176 ? -7.196 -7.845 5.022 1.00 89.00 176 PHE A CA 1
ATOM 1460 C C . PHE A 1 176 ? -6.809 -7.274 6.384 1.00 89.00 176 PHE A C 1
ATOM 1462 O O . PHE A 1 176 ? -7.421 -7.625 7.396 1.00 89.00 176 PHE A O 1
ATOM 1469 N N . ARG A 1 177 ? -5.842 -6.352 6.437 1.00 86.00 177 ARG A N 1
ATOM 1470 C CA . ARG A 1 177 ? -5.502 -5.654 7.683 1.00 86.00 177 ARG A CA 1
ATOM 1471 C C . ARG A 1 177 ? -6.686 -4.831 8.194 1.00 86.00 177 ARG A C 1
ATOM 1473 O O . ARG A 1 177 ? -7.020 -4.921 9.373 1.00 86.00 177 ARG A O 1
ATOM 1480 N N . MET A 1 178 ? -7.363 -4.093 7.313 1.00 87.69 178 MET A N 1
ATOM 1481 C CA . MET A 1 178 ? -8.583 -3.355 7.668 1.00 87.69 178 MET A CA 1
ATOM 1482 C C . MET A 1 178 ? -9.694 -4.295 8.145 1.00 87.69 178 MET A C 1
ATOM 1484 O O . MET A 1 178 ? -10.295 -4.053 9.193 1.00 87.69 178 MET A O 1
ATOM 1488 N N . ARG A 1 179 ? -9.917 -5.408 7.437 1.00 90.50 179 ARG A N 1
ATOM 1489 C CA . ARG A 1 179 ? -10.902 -6.425 7.822 1.00 90.50 179 ARG A CA 1
ATOM 1490 C C . ARG A 1 179 ? -10.615 -7.024 9.200 1.00 90.50 179 ARG A C 1
ATOM 1492 O O . ARG A 1 179 ? -11.540 -7.232 9.981 1.00 90.50 179 ARG A O 1
ATOM 1499 N N . LYS A 1 180 ? -9.346 -7.252 9.547 1.00 88.56 180 LYS A N 1
ATOM 1500 C CA . LYS A 1 180 ? -8.960 -7.707 10.891 1.00 88.56 180 LYS A CA 1
ATOM 1501 C C . LYS A 1 180 ? -9.415 -6.719 11.972 1.00 88.56 180 LYS A C 1
ATOM 1503 O O . LYS A 1 180 ? -9.987 -7.145 12.972 1.00 88.56 180 LYS A O 1
ATOM 1508 N N . HIS A 1 181 ? -9.238 -5.413 11.754 1.00 89.62 181 HIS A N 1
ATOM 1509 C CA . HIS A 1 181 ? -9.764 -4.398 12.674 1.00 89.62 181 HIS A CA 1
ATOM 1510 C C . HIS A 1 181 ? -11.294 -4.417 12.740 1.00 89.62 181 HIS A C 1
ATOM 1512 O O . HIS A 1 181 ? -11.839 -4.325 13.837 1.00 89.62 181 HIS A O 1
ATOM 1518 N N . VAL A 1 182 ? -11.992 -4.593 11.611 1.00 90.94 182 VAL A N 1
ATOM 1519 C CA . VAL A 1 182 ? -13.457 -4.764 11.594 1.00 90.94 182 VAL A CA 1
ATOM 1520 C C . VAL A 1 182 ? -13.872 -5.942 12.471 1.00 90.94 182 VAL A C 1
ATOM 1522 O O . VAL A 1 182 ? -14.713 -5.769 13.347 1.00 90.94 182 VAL A O 1
ATOM 1525 N N . ASN A 1 183 ? -13.249 -7.110 12.308 1.00 90.19 183 ASN A N 1
ATOM 1526 C CA . ASN A 1 183 ? -13.561 -8.297 13.106 1.00 90.19 183 ASN A CA 1
ATOM 1527 C C . ASN A 1 183 ? -13.338 -8.057 14.608 1.00 90.19 183 ASN A C 1
ATOM 1529 O O . ASN A 1 183 ? -14.197 -8.415 15.415 1.00 90.19 183 ASN A O 1
ATOM 1533 N N . ASN A 1 184 ? -12.249 -7.380 14.985 1.00 87.75 184 ASN A N 1
ATOM 1534 C CA . ASN A 1 184 ? -11.999 -6.989 16.376 1.00 87.75 184 ASN A CA 1
ATOM 1535 C C . ASN A 1 184 ? -13.085 -6.036 16.907 1.00 87.75 184 ASN A C 1
ATOM 1537 O O . ASN A 1 184 ? -13.579 -6.214 18.022 1.00 87.75 184 ASN A O 1
ATOM 1541 N N . ILE A 1 185 ? -13.502 -5.044 16.107 1.00 89.12 185 ILE A N 1
ATOM 1542 C CA . ILE A 1 185 ? -14.587 -4.120 16.473 1.00 89.12 185 ILE A CA 1
ATOM 1543 C C . ILE A 1 185 ? -15.900 -4.888 16.644 1.00 89.12 185 ILE A C 1
ATOM 1545 O O . ILE A 1 185 ? -16.595 -4.675 17.631 1.00 89.12 185 ILE A O 1
ATOM 1549 N N . LEU A 1 186 ? -16.240 -5.803 15.734 1.00 88.50 186 LEU A N 1
ATOM 1550 C CA . LEU A 1 186 ? -17.458 -6.612 15.826 1.00 88.50 186 LEU A CA 1
ATOM 1551 C C . LEU A 1 186 ? -17.469 -7.469 17.094 1.00 88.50 186 LEU A C 1
ATOM 1553 O O . LEU A 1 186 ? -18.470 -7.488 17.812 1.00 88.50 186 LEU A O 1
ATOM 1557 N N . GLN A 1 187 ? -16.345 -8.116 17.414 1.00 85.50 187 GLN A N 1
ATOM 1558 C CA . GLN A 1 187 ? -16.187 -8.855 18.665 1.00 85.50 187 GLN A CA 1
ATOM 1559 C C . GLN A 1 187 ? -16.381 -7.936 19.875 1.00 85.50 187 GLN A C 1
ATOM 1561 O O . GLN A 1 187 ? -17.140 -8.278 20.783 1.00 85.50 187 GLN A O 1
ATOM 1566 N N . PHE A 1 188 ? -15.767 -6.752 19.882 1.00 83.50 188 PHE A N 1
ATOM 1567 C CA . PHE A 1 188 ? -15.935 -5.772 20.956 1.00 83.50 188 PHE A CA 1
ATOM 1568 C C . PHE A 1 188 ? -17.395 -5.310 21.105 1.00 83.50 188 PHE A C 1
ATOM 1570 O O . PHE A 1 188 ? -17.931 -5.279 22.214 1.00 83.50 188 PHE A O 1
ATOM 1577 N N . MET A 1 189 ? -18.070 -4.997 19.996 1.00 82.31 189 MET A N 1
ATOM 1578 C CA . MET A 1 189 ? -19.468 -4.557 19.987 1.00 82.31 189 MET A CA 1
ATOM 1579 C C . MET A 1 189 ? -20.415 -5.664 20.468 1.00 82.31 189 MET A C 1
ATOM 1581 O O . MET A 1 189 ? -21.347 -5.383 21.224 1.00 82.31 189 MET A O 1
ATOM 1585 N N . HIS A 1 190 ? -20.140 -6.924 20.115 1.00 78.44 190 HIS A N 1
ATOM 1586 C CA . HIS A 1 190 ? -20.871 -8.084 20.623 1.00 78.44 190 HIS A CA 1
ATOM 1587 C C . HIS A 1 190 ? -20.698 -8.245 22.144 1.00 78.44 190 HIS A C 1
ATOM 1589 O O . HIS A 1 190 ? -21.680 -8.400 22.873 1.00 78.44 190 HIS A O 1
ATOM 1595 N N . HIS A 1 191 ? -19.467 -8.119 22.654 1.00 73.25 191 HIS A N 1
ATOM 1596 C CA . HIS A 1 191 ? -19.183 -8.199 24.092 1.00 73.25 191 HIS A CA 1
ATOM 1597 C C . HIS A 1 191 ? -19.819 -7.054 24.885 1.00 73.25 191 HIS A C 1
ATOM 1599 O O . HIS A 1 191 ? -20.382 -7.294 25.955 1.00 73.25 191 HIS A O 1
ATOM 1605 N N . LYS A 1 192 ? -19.800 -5.821 24.360 1.00 67.81 192 LYS A N 1
ATOM 1606 C CA . LYS A 1 192 ? -20.444 -4.663 25.001 1.00 67.81 192 LYS A CA 1
ATOM 1607 C C . LYS A 1 192 ? -21.958 -4.855 25.145 1.00 67.81 192 LYS A C 1
ATOM 1609 O O . LYS A 1 192 ? -22.543 -4.379 26.116 1.00 67.81 192 LYS A O 1
ATOM 1614 N N . ARG A 1 193 ? -22.583 -5.580 24.209 1.00 61.03 193 ARG A N 1
ATOM 1615 C CA . ARG A 1 193 ? -24.011 -5.926 24.261 1.00 61.03 193 ARG A CA 1
ATOM 1616 C C . ARG A 1 193 ? -24.325 -6.946 25.365 1.00 61.03 193 ARG A C 1
ATOM 1618 O O . ARG A 1 193 ? -25.397 -6.868 25.950 1.00 61.03 193 ARG A O 1
ATOM 1625 N N . TYR A 1 194 ? -23.381 -7.834 25.694 1.00 57.38 194 TYR A N 1
ATOM 1626 C CA . TYR A 1 194 ? -23.553 -8.889 26.704 1.00 57.38 194 TYR A CA 1
ATOM 1627 C C . TYR A 1 194 ? -23.002 -8.561 28.103 1.00 57.38 194 TYR A C 1
ATOM 1629 O O . TYR A 1 194 ? -23.435 -9.168 29.081 1.00 57.38 194 TYR A O 1
ATOM 1637 N N . LYS A 1 195 ? -22.073 -7.607 28.256 1.00 52.31 195 LYS A N 1
ATOM 1638 C CA . LYS A 1 195 ? -21.512 -7.238 29.568 1.00 52.31 195 LYS A CA 1
ATOM 1639 C C . LYS A 1 195 ? -21.388 -5.720 29.738 1.00 52.31 195 LYS A C 1
ATOM 1641 O O . LYS A 1 195 ? -20.508 -5.080 29.174 1.00 52.31 195 LYS A O 1
ATOM 1646 N N . ARG A 1 196 ? -22.192 -5.163 30.658 1.00 51.47 196 ARG A N 1
ATOM 1647 C CA . ARG A 1 196 ? -22.119 -3.777 31.190 1.00 51.47 196 ARG A CA 1
ATOM 1648 C C . ARG A 1 196 ? -20.814 -3.437 31.942 1.00 51.47 196 ARG A C 1
ATOM 1650 O O . ARG A 1 196 ? -20.684 -2.336 32.467 1.00 51.47 196 ARG A O 1
ATOM 1657 N N . LYS A 1 197 ? -19.838 -4.346 32.020 1.00 41.19 197 LYS A N 1
ATOM 1658 C CA . LYS A 1 197 ? -18.573 -4.150 32.745 1.00 41.19 197 LYS A CA 1
ATOM 1659 C C . LYS A 1 197 ? -17.382 -4.408 31.822 1.00 41.19 197 LYS A C 1
ATOM 1661 O O . LYS A 1 197 ? -16.844 -5.507 31.800 1.00 41.19 197 LYS A O 1
ATOM 1666 N N . MET A 1 198 ? -16.932 -3.372 31.121 1.00 47.28 198 MET A N 1
ATOM 1667 C CA . MET A 1 198 ? -15.523 -3.255 30.734 1.00 47.28 198 MET A CA 1
ATOM 1668 C C . MET A 1 198 ? -14.968 -1.990 31.380 1.00 47.28 198 MET A C 1
ATOM 1670 O O . MET A 1 198 ? -15.068 -0.892 30.839 1.00 47.28 198 MET A O 1
ATOM 1674 N N . LYS A 1 199 ? -14.436 -2.160 32.595 1.00 44.19 199 LYS A N 1
ATOM 1675 C CA . LYS A 1 199 ? -13.531 -1.191 33.214 1.00 44.19 199 LYS A CA 1
ATOM 1676 C C . LYS A 1 199 ? -12.199 -1.257 32.459 1.00 44.19 199 LYS A C 1
ATOM 1678 O O . LYS A 1 199 ? -11.671 -2.345 32.256 1.00 44.19 199 LYS A O 1
ATOM 1683 N N . SER A 1 200 ? -11.715 -0.085 32.048 1.00 42.34 200 SER A N 1
ATOM 1684 C CA . SER A 1 200 ? -10.342 0.205 31.611 1.00 42.34 200 SER A CA 1
ATOM 1685 C C . SER A 1 200 ? -9.725 -0.788 30.618 1.00 42.34 200 SER A C 1
ATOM 1687 O O . SER A 1 200 ? -8.827 -1.549 30.972 1.00 42.34 200 SER A O 1
ATOM 1689 N N . MET A 1 201 ? -10.142 -0.745 29.353 1.00 43.94 201 MET A N 1
ATOM 1690 C CA . MET A 1 201 ? -9.355 -1.363 28.286 1.00 43.94 201 MET A CA 1
ATOM 1691 C C . MET A 1 201 ? -8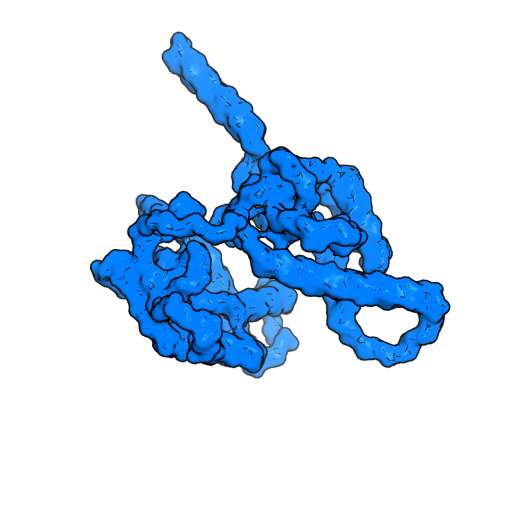.695 -0.254 27.475 1.00 43.94 201 MET A C 1
ATOM 1693 O O . MET A 1 201 ? -9.382 0.625 26.951 1.00 43.94 201 MET A O 1
ATOM 1697 N N . LYS A 1 202 ? -7.353 -0.263 27.468 1.00 47.78 202 LYS A N 1
ATOM 1698 C CA . LYS A 1 202 ? -6.487 0.605 26.657 1.00 47.78 202 LYS A CA 1
ATOM 1699 C C . LYS A 1 202 ? -7.120 0.814 25.283 1.00 47.78 202 LYS A C 1
ATOM 1701 O O . LYS A 1 202 ? -7.594 -0.153 24.696 1.00 47.78 202 LYS A O 1
ATOM 1706 N N . ARG A 1 203 ? -7.130 2.067 24.816 1.00 54.56 203 ARG A N 1
ATOM 1707 C CA . ARG A 1 203 ? -7.630 2.505 23.503 1.00 54.56 203 ARG A CA 1
ATOM 1708 C C . ARG A 1 203 ? -7.131 1.527 22.430 1.00 54.56 203 ARG A C 1
ATOM 1710 O O . ARG A 1 203 ? -5.981 1.605 22.016 1.00 54.56 203 ARG A O 1
ATOM 1717 N N . ASP A 1 204 ? -7.971 0.562 22.068 1.00 67.31 204 ASP A N 1
ATOM 1718 C CA . ASP A 1 204 ? -7.634 -0.461 21.084 1.00 67.31 204 ASP A CA 1
ATOM 1719 C C . ASP A 1 204 ? -7.424 0.259 19.750 1.00 67.31 204 ASP A C 1
ATOM 1721 O O . ASP A 1 204 ? -8.255 1.078 19.337 1.00 67.31 204 ASP A O 1
ATOM 1725 N N . GLU A 1 205 ? -6.299 -0.000 19.093 1.00 75.44 205 GLU A N 1
ATOM 1726 C CA . GLU A 1 205 ? -5.977 0.537 17.770 1.00 75.44 205 GLU A CA 1
ATOM 1727 C C . GLU A 1 205 ? -7.146 0.316 16.794 1.00 75.44 205 GLU A C 1
ATOM 1729 O O . GLU A 1 205 ? -7.507 1.205 16.022 1.00 75.44 205 GLU A O 1
ATOM 1734 N N . SER A 1 206 ? -7.849 -0.813 16.934 1.00 80.44 206 SER A N 1
ATOM 1735 C CA . SER A 1 206 ? -9.043 -1.151 16.158 1.00 80.44 206 SER A CA 1
ATOM 1736 C C . SER A 1 206 ? -10.202 -0.174 16.404 1.00 80.44 206 SER A C 1
ATOM 1738 O O . SER A 1 206 ? -10.871 0.242 15.461 1.00 80.44 206 SER A O 1
ATOM 1740 N N . LEU A 1 207 ? -10.426 0.269 17.648 1.00 78.38 207 LEU A N 1
ATOM 1741 C CA . LEU A 1 207 ? -11.458 1.270 17.954 1.00 78.38 207 LEU A CA 1
ATOM 1742 C C . LEU A 1 207 ? -11.099 2.657 17.412 1.00 78.38 207 LEU A C 1
ATOM 1744 O O . LEU A 1 207 ? -11.998 3.422 17.064 1.00 78.38 207 LEU A O 1
ATOM 1748 N N . THR A 1 208 ? -9.806 2.966 17.301 1.00 80.44 208 THR A N 1
ATOM 1749 C CA . THR A 1 208 ? -9.331 4.194 16.644 1.00 80.44 208 THR A CA 1
ATOM 1750 C C . THR A 1 208 ? -9.564 4.119 15.132 1.00 80.44 208 THR A C 1
ATOM 1752 O O . THR A 1 208 ? -10.079 5.067 14.538 1.00 80.44 208 THR A O 1
ATOM 1755 N N . MET A 1 209 ? -9.308 2.956 14.521 1.00 84.12 209 MET A N 1
ATOM 1756 C CA . MET A 1 209 ? -9.596 2.691 13.104 1.00 84.12 209 MET A CA 1
ATOM 1757 C C . MET A 1 209 ? -11.086 2.771 12.757 1.00 84.12 209 MET A C 1
ATOM 1759 O O . MET A 1 209 ? -11.427 3.052 11.608 1.00 84.12 209 MET A O 1
ATOM 1763 N N . ARG A 1 210 ? -11.990 2.588 13.729 1.00 87.31 210 ARG A N 1
ATOM 1764 C CA . ARG A 1 210 ? -13.442 2.676 13.509 1.00 87.31 210 ARG A CA 1
ATOM 1765 C C . ARG A 1 210 ? -13.863 3.992 12.854 1.00 87.31 210 ARG A C 1
ATOM 1767 O O . ARG A 1 210 ? -14.691 3.962 11.954 1.00 87.31 210 ARG A O 1
ATOM 1774 N N . TYR A 1 211 ? -13.287 5.123 13.266 1.00 86.75 211 TYR A N 1
ATOM 1775 C CA . TYR A 1 211 ? -13.604 6.426 12.668 1.00 86.75 211 TYR A CA 1
ATOM 1776 C C . TYR A 1 211 ? -13.301 6.452 11.160 1.00 86.75 211 TYR A C 1
ATOM 1778 O O . TYR A 1 211 ? -14.114 6.927 10.373 1.00 86.75 211 TYR A O 1
ATOM 1786 N N . ILE A 1 212 ? -12.170 5.867 10.753 1.00 86.12 212 ILE A N 1
ATOM 1787 C CA . ILE A 1 212 ? -11.767 5.762 9.344 1.00 86.12 212 ILE A CA 1
ATOM 1788 C C . ILE A 1 212 ? -12.719 4.825 8.588 1.00 86.12 212 ILE A C 1
ATOM 1790 O O . ILE A 1 212 ? -13.190 5.164 7.506 1.00 86.12 212 ILE A O 1
ATOM 1794 N N . LEU A 1 213 ? -13.060 3.677 9.182 1.00 91.31 213 LEU A N 1
ATOM 1795 C CA . LEU A 1 213 ? -13.980 2.695 8.595 1.00 91.31 213 LEU A CA 1
ATOM 1796 C C . LEU A 1 213 ? -15.403 3.248 8.414 1.00 91.31 213 LEU A C 1
ATOM 1798 O O . LEU A 1 213 ? -16.065 2.914 7.437 1.00 91.31 213 LEU A O 1
ATOM 1802 N N . CYS A 1 214 ? -15.867 4.126 9.307 1.00 92.31 214 CYS A N 1
ATOM 1803 C CA . CYS A 1 214 ? -17.167 4.788 9.177 1.00 92.31 214 CYS A CA 1
ATOM 1804 C C . CYS A 1 214 ? -17.232 5.770 7.998 1.00 92.31 214 CYS A C 1
ATOM 1806 O O . CYS A 1 214 ? -18.327 6.059 7.521 1.00 92.31 214 CYS A O 1
ATOM 1808 N N . LYS A 1 215 ? -16.088 6.262 7.507 1.00 88.81 215 LYS A N 1
ATOM 1809 C CA . LYS A 1 215 ? -16.006 7.229 6.402 1.00 88.81 215 LYS A CA 1
ATOM 1810 C C . LYS A 1 215 ? -15.598 6.618 5.058 1.00 88.81 215 LYS A C 1
ATOM 1812 O O . LYS A 1 215 ? -15.745 7.280 4.039 1.00 88.81 215 LYS A O 1
ATOM 1817 N N . GLU A 1 216 ? -15.115 5.379 5.032 1.00 87.44 216 GLU A N 1
ATOM 1818 C CA . GLU A 1 216 ? -14.828 4.646 3.792 1.00 87.44 216 GLU A CA 1
ATOM 1819 C C . GLU A 1 216 ? -16.151 4.286 3.074 1.00 87.44 216 GLU A C 1
ATOM 1821 O O . GLU A 1 216 ? -17.184 4.084 3.725 1.00 87.44 216 GLU A O 1
ATOM 1826 N N . VAL A 1 217 ? -16.150 4.276 1.737 1.00 87.81 217 VAL A N 1
ATOM 1827 C CA . VAL A 1 217 ? -17.373 4.209 0.910 1.00 87.81 217 VAL A CA 1
ATOM 1828 C C . VAL A 1 217 ? -17.298 3.246 -0.275 1.00 87.81 217 VAL A C 1
ATOM 1830 O O . VAL A 1 217 ? -18.336 2.965 -0.867 1.00 87.81 217 VAL A O 1
ATOM 1833 N N . GLN A 1 218 ? -16.115 2.748 -0.643 1.00 87.12 218 GLN A N 1
ATOM 1834 C CA . GLN A 1 218 ? -15.905 1.954 -1.857 1.00 87.12 218 GLN A CA 1
ATOM 1835 C C . GLN A 1 218 ? -15.779 0.453 -1.579 1.00 87.12 218 GLN A C 1
ATOM 1837 O O . GLN A 1 218 ? -16.157 -0.342 -2.429 1.00 87.12 218 GLN A O 1
ATOM 1842 N N . SER A 1 219 ? -15.285 0.040 -0.408 1.00 92.38 219 SER A N 1
ATOM 1843 C CA . SER A 1 219 ? -14.947 -1.366 -0.122 1.00 92.38 219 SER A CA 1
ATOM 1844 C C . SER A 1 219 ? -15.560 -1.929 1.166 1.00 92.38 219 SER A C 1
ATOM 1846 O O . SER A 1 219 ? -15.725 -3.143 1.291 1.00 92.38 219 SER A O 1
ATOM 1848 N N . VAL A 1 220 ? -15.926 -1.077 2.129 1.00 93.44 220 VAL A N 1
ATOM 1849 C CA . VAL A 1 220 ? -16.410 -1.504 3.456 1.00 93.44 220 VAL A CA 1
ATOM 1850 C C . VAL A 1 220 ? -17.671 -2.357 3.424 1.00 93.44 220 VAL A C 1
ATOM 1852 O O . VAL A 1 220 ? -17.812 -3.259 4.250 1.00 93.44 220 VAL A O 1
ATOM 1855 N N . GLY A 1 221 ? -18.555 -2.147 2.443 1.00 92.50 221 GLY A N 1
ATOM 1856 C CA . GLY A 1 221 ? -19.759 -2.964 2.265 1.00 92.50 221 GLY A CA 1
ATOM 1857 C C . GLY A 1 221 ? -19.461 -4.456 2.056 1.00 92.50 221 GLY A C 1
ATOM 1858 O O . GLY A 1 221 ? -20.326 -5.292 2.301 1.00 92.50 221 GLY A O 1
ATOM 1859 N N . PHE A 1 222 ? -18.229 -4.803 1.670 1.00 94.25 222 PHE A N 1
ATOM 1860 C CA . PHE A 1 222 ? -17.774 -6.178 1.472 1.00 94.25 222 PHE A CA 1
ATOM 1861 C C . PHE A 1 222 ? -17.049 -6.782 2.678 1.00 94.25 222 PHE A C 1
ATOM 1863 O O . PHE A 1 222 ? -16.891 -7.995 2.749 1.00 94.25 222 PHE A O 1
ATOM 1870 N N . MET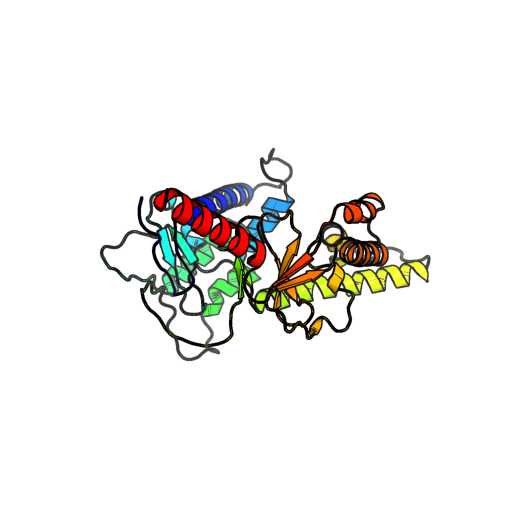 A 1 223 ? -16.620 -5.982 3.660 1.00 92.81 223 MET A N 1
ATOM 1871 C CA . MET A 1 223 ? -15.772 -6.472 4.762 1.00 92.81 223 MET A CA 1
ATOM 1872 C C . MET A 1 223 ? -16.475 -7.477 5.685 1.00 92.81 223 MET A C 1
ATOM 1874 O O . MET A 1 223 ? -15.817 -8.294 6.333 1.00 92.81 223 MET A O 1
ATOM 1878 N N . ASN A 1 224 ? -17.807 -7.447 5.721 1.00 83.44 224 ASN A N 1
ATOM 1879 C CA . ASN A 1 224 ? -18.617 -8.380 6.503 1.00 83.44 224 ASN A CA 1
ATOM 1880 C C . ASN A 1 224 ? -18.945 -9.685 5.759 1.00 83.44 224 ASN A C 1
ATOM 1882 O O . ASN A 1 224 ? -19.541 -10.576 6.361 1.00 83.44 224 ASN A O 1
ATOM 1886 N N . ASP A 1 225 ? -18.588 -9.816 4.480 1.00 87.81 225 ASP A N 1
ATOM 1887 C CA . ASP A 1 225 ? -18.924 -10.993 3.680 1.00 87.81 225 ASP A CA 1
ATOM 1888 C C . ASP A 1 225 ? -17.884 -12.099 3.881 1.00 87.81 225 ASP A C 1
ATOM 1890 O O . ASP A 1 225 ? -16.738 -11.976 3.450 1.00 87.81 225 ASP A O 1
ATOM 1894 N N . GLY A 1 226 ? -18.256 -13.194 4.547 1.00 84.69 226 GLY A N 1
ATOM 1895 C CA . GLY A 1 226 ? -17.344 -14.306 4.846 1.00 84.69 226 GLY A CA 1
ATOM 1896 C C . GLY A 1 226 ? -16.662 -14.926 3.617 1.00 84.69 226 GLY A C 1
ATOM 1897 O O . GLY A 1 226 ? -15.619 -15.556 3.762 1.00 84.69 226 GLY A O 1
ATOM 1898 N N . GLN A 1 227 ? -17.195 -14.725 2.409 1.00 88.88 227 GLN A N 1
ATOM 1899 C CA . GLN A 1 227 ? -16.598 -15.235 1.174 1.00 88.88 227 GLN A CA 1
ATOM 1900 C C . GLN A 1 227 ? -15.563 -14.286 0.563 1.00 88.88 227 GLN A C 1
ATOM 1902 O O . GLN A 1 227 ? -14.779 -14.709 -0.293 1.00 88.88 227 GLN A O 1
ATOM 1907 N N . SER A 1 228 ? -15.512 -13.025 1.003 1.00 91.44 228 SER A N 1
ATOM 1908 C CA . SER A 1 228 ? -14.700 -12.004 0.340 1.00 91.44 228 SER A CA 1
ATOM 1909 C C . SER A 1 228 ? -13.190 -12.197 0.470 1.00 91.44 228 SER A C 1
ATOM 1911 O O . SER A 1 228 ? -12.435 -11.578 -0.275 1.00 91.44 228 SER A O 1
ATOM 1913 N N . ASP A 1 229 ? -12.729 -13.101 1.342 1.00 86.75 229 ASP A N 1
ATOM 1914 C CA . ASP A 1 229 ? -11.308 -13.462 1.435 1.00 86.75 229 ASP A CA 1
ATOM 1915 C C . ASP A 1 229 ? -10.792 -14.141 0.159 1.00 86.75 229 ASP A C 1
ATOM 1917 O O . ASP A 1 229 ? -9.618 -14.019 -0.194 1.00 86.75 229 ASP A O 1
ATOM 1921 N N . ARG A 1 230 ? -11.680 -14.829 -0.565 1.00 88.38 230 ARG A N 1
ATOM 1922 C CA . ARG A 1 230 ? -11.349 -15.560 -1.798 1.00 88.38 230 ARG A CA 1
ATOM 1923 C C . ARG A 1 230 ? -11.624 -14.756 -3.059 1.00 88.38 230 ARG A C 1
ATOM 1925 O O . ARG A 1 230 ? -11.379 -15.236 -4.163 1.00 88.38 230 ARG A O 1
ATOM 1932 N N . TRP A 1 231 ? -12.167 -13.553 -2.919 1.00 92.44 231 TRP A N 1
ATOM 1933 C CA . TRP A 1 231 ? -12.507 -12.733 -4.067 1.00 92.44 231 TRP A CA 1
ATOM 1934 C C . TRP A 1 231 ? -11.246 -12.217 -4.769 1.00 92.44 231 TRP A C 1
ATOM 1936 O O . TRP A 1 231 ? -10.227 -11.977 -4.117 1.00 92.44 231 TRP A O 1
ATOM 1946 N N . PRO A 1 232 ? -11.273 -12.066 -6.101 1.00 89.38 232 PRO A N 1
ATOM 1947 C CA . PRO A 1 232 ? -10.176 -11.447 -6.832 1.00 89.38 232 PRO A CA 1
ATOM 1948 C C . PRO A 1 232 ? -10.075 -9.958 -6.491 1.00 89.38 232 PRO A C 1
ATOM 1950 O O . PRO A 1 232 ? -11.074 -9.317 -6.153 1.00 89.38 232 PRO A O 1
ATOM 1953 N N . ILE A 1 233 ? -8.876 -9.390 -6.632 1.00 86.88 233 ILE A N 1
ATOM 1954 C CA . ILE A 1 233 ? -8.710 -7.937 -6.593 1.00 86.88 233 ILE A CA 1
ATOM 1955 C C . ILE A 1 233 ? -9.453 -7.314 -7.776 1.00 86.88 233 ILE A C 1
ATOM 1957 O O . ILE A 1 233 ? -9.449 -7.844 -8.890 1.00 86.88 233 ILE A O 1
ATOM 1961 N N . ARG A 1 234 ? -10.145 -6.209 -7.502 1.00 89.19 234 ARG A N 1
ATOM 1962 C CA . ARG A 1 234 ? -10.941 -5.442 -8.458 1.00 89.19 234 ARG A CA 1
ATOM 1963 C C . ARG A 1 234 ? -10.710 -3.953 -8.259 1.00 89.19 234 ARG A C 1
ATOM 1965 O O . ARG A 1 234 ? -10.302 -3.507 -7.184 1.00 89.19 234 ARG A O 1
ATOM 1972 N N . CYS A 1 235 ? -11.035 -3.198 -9.297 1.00 86.62 235 CYS A N 1
ATOM 1973 C CA . CYS A 1 235 ? -11.206 -1.758 -9.217 1.00 86.62 235 CYS A CA 1
ATOM 1974 C C . CYS A 1 235 ? -12.616 -1.485 -8.715 1.00 86.62 235 CYS A C 1
ATOM 1976 O O . CYS A 1 235 ? -13.579 -1.965 -9.310 1.00 86.62 235 CYS A O 1
ATOM 1978 N N . LEU A 1 236 ? -12.727 -0.726 -7.637 1.00 89.62 236 LEU A N 1
ATOM 1979 C CA . LEU A 1 236 ? -13.990 -0.293 -7.065 1.00 89.62 236 LEU A CA 1
ATOM 1980 C C . LEU A 1 236 ? -14.128 1.206 -7.277 1.00 89.62 236 LEU A C 1
ATOM 1982 O O . LEU A 1 236 ? -13.196 1.959 -6.992 1.00 89.62 236 LEU A O 1
ATOM 1986 N N . TRP A 1 237 ? -15.275 1.645 -7.770 1.00 84.19 237 TRP A N 1
ATOM 1987 C CA . TRP A 1 237 ? -15.515 3.055 -8.035 1.00 84.19 237 TRP A CA 1
ATOM 1988 C C . TRP A 1 237 ? -16.973 3.394 -7.759 1.00 84.19 237 TRP A C 1
ATOM 1990 O O . TRP A 1 237 ? -17.872 2.777 -8.315 1.00 84.19 237 TRP A O 1
ATOM 2000 N N . ASN A 1 238 ? -17.219 4.353 -6.876 1.00 76.44 238 ASN A N 1
ATOM 2001 C CA . ASN A 1 238 ? -18.528 4.980 -6.737 1.00 76.44 238 ASN A CA 1
ATOM 2002 C C . ASN A 1 238 ? -18.544 6.201 -7.661 1.00 76.44 238 ASN A C 1
ATOM 2004 O O . ASN A 1 238 ? -17.571 6.949 -7.646 1.00 76.44 238 ASN A O 1
ATOM 2008 N N . GLY A 1 239 ? -19.617 6.402 -8.431 1.00 59.53 239 GLY A N 1
ATOM 2009 C CA . GLY A 1 239 ? -19.749 7.388 -9.525 1.00 59.53 239 GLY A CA 1
ATOM 2010 C C . GLY A 1 239 ? -19.153 8.795 -9.323 1.00 59.53 239 GLY A C 1
ATOM 2011 O O . GLY A 1 239 ? -18.822 9.484 -10.284 1.00 59.53 239 GLY A O 1
ATOM 2012 N N . ASN A 1 240 ? -18.975 9.207 -8.068 1.00 60.22 240 ASN A N 1
ATOM 2013 C CA . ASN A 1 240 ? -18.525 10.537 -7.666 1.00 60.22 240 ASN A CA 1
ATOM 2014 C C . ASN A 1 240 ? -17.063 10.616 -7.205 1.00 60.22 240 ASN A C 1
ATOM 2016 O O . ASN A 1 240 ? -16.581 11.709 -6.902 1.00 60.22 240 ASN A O 1
ATOM 2020 N N . ALA A 1 241 ? -16.341 9.500 -7.073 1.00 59.50 241 ALA A N 1
ATOM 2021 C CA . ALA A 1 241 ? -14.963 9.562 -6.600 1.00 59.50 241 ALA A CA 1
ATOM 2022 C C . ALA A 1 241 ? -13.992 9.937 -7.719 1.00 59.50 241 ALA A C 1
ATOM 2024 O O . ALA A 1 241 ? -13.992 9.358 -8.798 1.00 59.50 241 ALA A O 1
ATOM 2025 N N . ILE A 1 242 ? -13.072 10.852 -7.418 1.00 54.66 242 ILE A N 1
ATOM 2026 C CA . ILE A 1 242 ? -11.981 11.218 -8.334 1.00 54.66 242 ILE A CA 1
ATOM 2027 C C . ILE A 1 242 ? -11.092 9.996 -8.633 1.00 54.66 242 ILE A C 1
ATOM 2029 O O . ILE A 1 242 ? -10.578 9.857 -9.739 1.00 54.66 242 ILE A O 1
ATOM 2033 N N . ASN A 1 243 ? -10.956 9.084 -7.662 1.00 62.59 243 ASN A N 1
ATOM 2034 C CA . ASN A 1 243 ? -10.148 7.875 -7.767 1.00 62.59 243 ASN A CA 1
ATOM 2035 C C . ASN A 1 243 ? -10.973 6.632 -7.410 1.00 62.59 243 ASN A C 1
ATOM 2037 O O . ASN A 1 243 ? -11.765 6.645 -6.465 1.00 62.59 243 ASN A O 1
ATOM 2041 N N . GLY A 1 244 ? -10.753 5.538 -8.140 1.00 72.31 244 GLY A N 1
ATOM 2042 C CA . GLY A 1 244 ? -11.162 4.214 -7.671 1.00 72.31 244 GLY A CA 1
ATOM 2043 C C . GLY A 1 244 ? -10.310 3.749 -6.485 1.00 72.31 244 GLY A C 1
ATOM 2044 O O . GLY A 1 244 ? -9.313 4.381 -6.139 1.00 72.31 244 GLY A O 1
ATOM 2045 N N . THR A 1 245 ? -10.681 2.617 -5.897 1.00 84.38 245 THR A N 1
ATOM 2046 C CA . THR A 1 245 ? -9.890 1.885 -4.899 1.00 84.38 245 THR A CA 1
ATOM 2047 C C . THR A 1 245 ? -9.687 0.448 -5.353 1.00 84.38 245 THR A C 1
ATOM 2049 O O . THR A 1 245 ? -10.525 -0.141 -6.030 1.00 84.38 245 THR A O 1
ATOM 2052 N N . CYS A 1 246 ? -8.565 -0.134 -4.952 1.00 86.62 246 CYS A N 1
ATOM 2053 C CA . CYS A 1 246 ? -8.241 -1.538 -5.152 1.00 86.62 246 CYS A CA 1
ATOM 2054 C C . CYS A 1 246 ? -8.689 -2.353 -3.938 1.00 86.62 246 CYS A C 1
ATOM 2056 O O . CYS A 1 246 ? -8.179 -2.131 -2.838 1.00 86.62 246 CYS A O 1
ATOM 2058 N N . ALA A 1 247 ? -9.585 -3.317 -4.115 1.00 91.19 247 ALA A N 1
ATOM 2059 C CA . ALA A 1 247 ? -9.965 -4.229 -3.036 1.00 91.19 247 ALA A CA 1
ATOM 2060 C C . ALA A 1 247 ? -10.557 -5.536 -3.585 1.00 91.19 247 ALA A C 1
ATOM 2062 O O . ALA A 1 247 ? -10.927 -5.593 -4.761 1.00 91.19 247 ALA A O 1
ATOM 2063 N N . PRO A 1 248 ? -10.649 -6.597 -2.761 1.00 92.81 248 PRO A N 1
ATOM 2064 C CA . PRO A 1 248 ? -11.405 -7.791 -3.111 1.00 92.81 248 PRO A CA 1
ATOM 2065 C C . PRO A 1 248 ? -12.853 -7.427 -3.450 1.00 92.81 248 PRO A C 1
ATOM 2067 O O . PRO A 1 248 ? -13.555 -6.820 -2.639 1.00 92.81 248 PRO A O 1
ATOM 2070 N N . GLY A 1 249 ? -13.288 -7.786 -4.656 1.00 92.12 249 GLY A N 1
ATOM 2071 C CA . GLY A 1 249 ? -14.630 -7.501 -5.162 1.00 92.12 249 GLY A CA 1
ATOM 2072 C C . GLY A 1 249 ? -15.313 -8.767 -5.679 1.00 92.12 249 GLY A C 1
ATOM 2073 O O . GLY A 1 249 ? -14.617 -9.687 -6.117 1.00 92.12 249 GLY A O 1
ATOM 2074 N N . PRO A 1 250 ? -16.655 -8.835 -5.648 1.00 91.50 250 PRO A N 1
ATOM 2075 C CA . PRO A 1 250 ? -17.375 -10.059 -5.961 1.00 91.50 250 PRO A CA 1
ATOM 2076 C C . PRO A 1 250 ? -16.966 -10.634 -7.326 1.00 91.50 250 PRO A C 1
ATOM 2078 O O . PRO A 1 250 ? -16.727 -9.880 -8.282 1.00 91.50 250 PRO A O 1
ATOM 2081 N N . PRO A 1 251 ? -16.842 -11.967 -7.443 1.00 87.69 251 PRO A N 1
ATOM 2082 C CA . PRO A 1 251 ? -16.526 -12.589 -8.715 1.00 87.69 251 PRO A CA 1
ATOM 2083 C C . PRO A 1 251 ? -17.665 -12.332 -9.706 1.00 87.69 251 PRO A C 1
ATOM 2085 O O . PRO A 1 251 ? -18.840 -12.453 -9.376 1.00 87.69 251 PRO A O 1
ATOM 2088 N N . SER A 1 252 ? -17.306 -11.983 -10.937 1.00 86.06 252 SER A N 1
ATOM 2089 C CA . SER A 1 252 ? -18.248 -11.811 -12.039 1.00 86.06 252 SER A CA 1
ATOM 2090 C C . SER A 1 252 ? -17.586 -12.223 -13.346 1.00 86.06 252 SER A C 1
ATOM 2092 O O . SER A 1 252 ? -16.371 -12.062 -13.532 1.00 86.06 252 SER A O 1
ATOM 2094 N N . ASN A 1 253 ? -18.392 -12.747 -14.265 1.00 82.44 253 ASN A N 1
ATOM 2095 C CA . ASN A 1 253 ? -17.956 -13.044 -15.624 1.00 82.44 253 ASN A CA 1
ATOM 2096 C C . ASN A 1 253 ? -17.816 -11.760 -16.451 1.00 82.44 253 ASN A C 1
ATOM 2098 O O . ASN A 1 253 ? -16.931 -11.685 -17.303 1.00 82.44 253 ASN A O 1
ATOM 2102 N N . GLN A 1 254 ? -18.593 -10.722 -16.131 1.00 75.25 254 GLN A N 1
ATOM 2103 C CA . GLN A 1 254 ? -18.560 -9.445 -16.836 1.00 75.25 254 GLN A CA 1
ATOM 2104 C C . GLN A 1 254 ? -17.253 -8.678 -16.550 1.00 75.25 254 GLN A C 1
ATOM 2106 O O . GLN A 1 254 ? -16.741 -8.737 -15.428 1.00 75.25 254 GLN A O 1
ATOM 2111 N N . PRO A 1 255 ? -16.683 -7.972 -17.546 1.00 71.69 255 PRO A N 1
ATOM 2112 C CA . PRO A 1 255 ? -15.486 -7.148 -17.355 1.00 71.69 255 PRO A CA 1
ATOM 2113 C C . PRO A 1 255 ? -15.741 -5.963 -16.414 1.00 71.69 255 PRO A C 1
ATOM 2115 O O . PRO A 1 255 ? -14.856 -5.568 -15.655 1.00 71.69 255 PRO A O 1
ATOM 2118 N N . VAL A 1 256 ? -16.967 -5.444 -16.439 1.00 77.25 256 VAL A N 1
ATOM 2119 C CA . VAL A 1 256 ? -17.489 -4.418 -15.541 1.00 77.25 256 VAL A CA 1
ATOM 2120 C C . VAL A 1 256 ? -18.905 -4.824 -15.171 1.00 77.25 256 VAL A C 1
ATOM 2122 O O . VAL A 1 256 ? -19.680 -5.216 -16.040 1.00 77.25 256 VAL A O 1
ATOM 2125 N N . PHE A 1 257 ? -19.240 -4.721 -13.894 1.00 85.00 257 PHE A N 1
ATOM 2126 C CA . PHE A 1 257 ? -20.617 -4.761 -13.420 1.00 85.00 257 PHE A CA 1
ATOM 2127 C C . PHE A 1 257 ? -20.798 -3.687 -12.352 1.00 85.00 257 PHE A C 1
ATOM 2129 O O . PHE A 1 257 ? -19.820 -3.108 -11.874 1.00 85.00 257 PHE A O 1
ATOM 2136 N N . TYR A 1 258 ? -22.042 -3.411 -11.979 1.00 86.31 258 TYR A N 1
ATOM 2137 C CA . TYR A 1 258 ? -22.344 -2.441 -10.939 1.00 86.31 258 TYR A CA 1
ATOM 2138 C C . TYR A 1 258 ? -23.310 -3.022 -9.910 1.00 86.31 258 TYR A C 1
ATOM 2140 O O . TYR A 1 258 ? -24.156 -3.860 -10.225 1.00 86.31 258 TYR A O 1
ATOM 2148 N N . ILE A 1 259 ? -23.169 -2.563 -8.673 1.00 89.06 259 ILE A N 1
ATOM 2149 C CA . ILE A 1 259 ? -24.127 -2.778 -7.593 1.00 89.06 259 ILE A CA 1
ATOM 2150 C C . ILE A 1 259 ? -25.007 -1.538 -7.550 1.00 89.06 259 ILE A C 1
ATOM 2152 O O . ILE A 1 259 ? -24.494 -0.433 -7.368 1.00 89.06 259 ILE A O 1
ATOM 2156 N N . LYS A 1 260 ? -26.320 -1.713 -7.734 1.00 88.88 260 LYS A N 1
ATOM 2157 C CA . LYS A 1 260 ? -27.285 -0.604 -7.744 1.00 88.88 260 LYS A CA 1
ATOM 2158 C C . LYS A 1 260 ? -27.159 0.234 -6.472 1.00 88.88 260 LYS A C 1
ATOM 2160 O O . LYS A 1 260 ? -26.911 -0.310 -5.398 1.00 88.88 260 LYS A O 1
ATOM 2165 N N . SER A 1 261 ? -27.389 1.541 -6.599 1.00 89.25 261 SER A N 1
ATOM 2166 C CA . SER A 1 261 ? -27.286 2.496 -5.492 1.00 89.25 261 SER A CA 1
ATOM 2167 C C . SER A 1 261 ? -28.031 2.012 -4.238 1.00 89.25 261 SER A C 1
ATOM 2169 O O . SER A 1 261 ? -27.406 1.848 -3.198 1.00 89.25 261 SER A O 1
ATOM 2171 N N . ASN A 1 262 ? -29.310 1.634 -4.331 1.00 93.00 262 ASN A N 1
ATOM 2172 C CA . ASN A 1 262 ? -30.083 1.138 -3.182 1.00 93.00 262 ASN A CA 1
ATOM 2173 C C . ASN A 1 262 ? -29.445 -0.076 -2.469 1.00 93.00 262 ASN A C 1
ATOM 2175 O O . ASN A 1 262 ? -29.394 -0.116 -1.239 1.00 93.00 262 ASN A O 1
ATOM 2179 N N . GLU A 1 263 ? -28.930 -1.046 -3.227 1.00 94.38 263 GLU A N 1
ATOM 2180 C CA . GLU A 1 263 ? -28.252 -2.227 -2.688 1.00 94.38 263 GLU A CA 1
ATOM 2181 C C . GLU A 1 263 ? -26.913 -1.850 -2.039 1.00 94.38 263 GLU A C 1
ATOM 2183 O O . GLU A 1 263 ? -26.600 -2.306 -0.935 1.00 94.38 263 GLU A O 1
ATOM 2188 N N . TRP A 1 264 ? -26.126 -0.987 -2.687 1.00 93.00 264 TRP A N 1
ATOM 2189 C CA . TRP A 1 264 ? -24.844 -0.542 -2.146 1.00 93.00 264 TRP A CA 1
ATOM 2190 C C . TRP A 1 264 ? -25.020 0.285 -0.869 1.00 93.00 264 TRP A C 1
ATOM 2192 O O . TRP A 1 264 ? -24.369 0.018 0.144 1.00 93.00 264 TRP A O 1
ATOM 2202 N N . GLN A 1 265 ? -25.973 1.218 -0.876 1.00 94.12 265 GLN A N 1
ATOM 2203 C CA . GLN A 1 265 ? -26.381 1.993 0.291 1.00 94.12 265 GLN A CA 1
ATOM 2204 C C . GLN A 1 265 ? -26.774 1.074 1.451 1.00 94.12 265 GLN A C 1
ATOM 2206 O O . GLN A 1 265 ? -26.325 1.287 2.578 1.00 94.12 265 GLN A O 1
ATOM 2211 N N . GLN A 1 266 ? -27.572 0.032 1.195 1.00 95.38 266 GLN A N 1
ATOM 2212 C CA . GLN A 1 266 ? -27.957 -0.938 2.218 1.00 95.38 266 GLN A CA 1
ATOM 2213 C C . GLN A 1 266 ? -26.738 -1.674 2.789 1.00 95.38 266 GLN A C 1
ATOM 2215 O O . GLN A 1 266 ? -26.567 -1.700 4.010 1.00 95.38 266 GLN A O 1
ATOM 2220 N N . LYS A 1 267 ? -25.850 -2.206 1.937 1.00 95.19 267 LYS A N 1
ATOM 2221 C CA . LYS A 1 267 ? -24.625 -2.900 2.378 1.00 95.19 267 LYS A CA 1
ATOM 2222 C C . LYS A 1 267 ? -23.745 -2.005 3.258 1.00 95.19 267 LYS A C 1
ATOM 2224 O O . LYS A 1 267 ? -23.280 -2.439 4.315 1.00 95.19 267 LYS A O 1
ATOM 2229 N N . VAL A 1 268 ? -23.544 -0.745 2.864 1.00 94.69 268 VAL A N 1
ATOM 2230 C CA . VAL A 1 268 ? -22.741 0.219 3.636 1.00 94.69 268 VAL A CA 1
ATOM 2231 C C . VAL A 1 268 ? -23.434 0.608 4.947 1.00 94.69 268 VAL A C 1
ATOM 2233 O O . VAL A 1 268 ? -22.775 0.646 5.988 1.00 94.69 268 VAL A O 1
ATOM 2236 N N . LYS A 1 269 ? -24.756 0.833 4.950 1.00 95.12 269 LYS A N 1
ATOM 2237 C CA . LYS A 1 269 ? -25.524 1.101 6.181 1.00 95.12 269 LYS A CA 1
ATOM 2238 C C . LYS A 1 269 ? -25.428 -0.049 7.172 1.00 95.12 269 LYS A C 1
ATOM 2240 O O . LYS A 1 269 ? -25.102 0.176 8.336 1.00 95.12 269 LYS A O 1
ATOM 2245 N N . GLU A 1 270 ? -25.676 -1.278 6.723 1.00 94.56 270 GLU A N 1
ATOM 2246 C CA . GLU A 1 270 ? -25.593 -2.470 7.568 1.00 94.56 270 GLU A CA 1
ATOM 2247 C C . GLU A 1 270 ? -24.199 -2.625 8.177 1.00 94.56 270 GLU A C 1
ATOM 2249 O O . GLU A 1 270 ? -24.066 -2.921 9.367 1.00 94.56 270 GLU A O 1
ATOM 2254 N N . PHE A 1 271 ? -23.151 -2.378 7.386 1.00 95.25 271 PHE A N 1
ATOM 2255 C CA . PHE A 1 271 ? -21.780 -2.350 7.882 1.00 95.25 271 PHE A CA 1
ATOM 2256 C C . PHE A 1 271 ? -21.590 -1.292 8.978 1.00 95.25 271 PHE A C 1
ATOM 2258 O O . PHE A 1 271 ? -21.144 -1.630 10.077 1.00 95.25 271 PHE A O 1
ATOM 2265 N N . ARG A 1 272 ? -21.976 -0.035 8.716 1.00 94.88 272 ARG A N 1
ATOM 2266 C CA . ARG A 1 272 ? -21.817 1.091 9.655 1.00 94.88 272 ARG A CA 1
ATOM 2267 C C . ARG A 1 272 ? -22.581 0.872 10.964 1.00 94.88 272 ARG A C 1
ATOM 2269 O O . ARG A 1 272 ? -22.053 1.171 12.036 1.00 94.88 272 ARG A O 1
ATOM 2276 N N . ILE A 1 273 ? -23.773 0.275 10.899 1.00 93.62 273 ILE A N 1
ATOM 2277 C CA . ILE A 1 273 ? -24.555 -0.131 12.076 1.00 93.62 273 ILE A CA 1
ATOM 2278 C C . ILE A 1 273 ? -23.800 -1.198 12.881 1.00 93.62 273 ILE A C 1
ATOM 2280 O O . ILE A 1 273 ? -23.646 -1.058 14.095 1.00 93.62 273 ILE A O 1
ATOM 2284 N N . LYS A 1 274 ? -23.289 -2.246 12.220 1.00 92.31 274 LYS A N 1
ATOM 2285 C CA . LYS A 1 274 ? -22.603 -3.370 12.882 1.00 92.31 274 LYS A CA 1
ATOM 2286 C C . LYS A 1 274 ? -21.337 -2.942 13.629 1.00 92.31 274 LYS A C 1
ATOM 2288 O O . LYS A 1 274 ? -21.098 -3.427 14.734 1.00 92.31 274 LYS A O 1
ATOM 2293 N N . ILE A 1 275 ? -20.551 -2.016 13.073 1.00 91.44 275 ILE A N 1
ATOM 2294 C CA . ILE A 1 275 ? -19.330 -1.518 13.732 1.00 91.44 275 ILE A CA 1
ATOM 2295 C C . ILE A 1 275 ? -19.595 -0.381 14.736 1.00 91.44 275 ILE A C 1
ATOM 2297 O O . ILE A 1 275 ? -18.695 0.009 15.482 1.00 91.44 275 ILE A O 1
ATOM 2301 N N . GLY A 1 276 ? -20.827 0.136 14.802 1.00 90.88 276 GLY A N 1
ATOM 2302 C CA . GLY A 1 276 ? -21.237 1.170 15.752 1.00 90.88 276 GLY A CA 1
ATOM 2303 C C . GLY A 1 276 ? -20.771 2.579 15.382 1.00 90.88 276 GLY A C 1
ATOM 2304 O O . GLY A 1 276 ? -20.234 3.282 16.245 1.00 90.88 276 GLY A O 1
ATOM 2305 N N . CYS A 1 277 ? -20.943 2.972 14.118 1.00 93.56 277 CYS A N 1
ATOM 2306 C CA . CYS A 1 277 ? -20.804 4.361 13.673 1.00 93.56 277 CYS A CA 1
ATOM 2307 C C . CYS A 1 277 ? -21.894 5.264 14.283 1.00 93.56 277 CYS A C 1
ATOM 2309 O O . CYS A 1 277 ? -22.895 4.774 14.809 1.00 93.56 277 CYS A O 1
ATOM 2311 N N . ASN A 1 278 ? -21.695 6.584 14.241 1.00 93.31 278 ASN A N 1
ATOM 2312 C CA . ASN A 1 278 ? -22.720 7.538 14.681 1.00 93.31 278 ASN A CA 1
ATOM 2313 C C . ASN A 1 278 ? -23.858 7.648 13.639 1.00 93.31 278 ASN A C 1
ATOM 2315 O O . ASN A 1 278 ? -23.706 7.203 12.500 1.00 93.31 278 ASN A O 1
ATOM 2319 N N . SER A 1 279 ? -24.993 8.244 14.022 1.00 94.06 279 SER A N 1
ATOM 2320 C CA . SER A 1 279 ? -26.165 8.370 13.141 1.00 94.06 279 SER A CA 1
ATOM 2321 C C . SER A 1 279 ? -25.865 9.147 11.857 1.00 94.06 279 SER A C 1
ATOM 2323 O O . SER A 1 279 ? -26.274 8.708 10.790 1.00 94.06 279 SER A O 1
ATOM 2325 N N . SER A 1 280 ? -25.078 10.228 11.936 1.00 94.38 280 SER A N 1
ATOM 2326 C CA . SER A 1 280 ? -24.690 11.028 10.764 1.00 94.38 280 SER A CA 1
ATOM 2327 C C . SER A 1 280 ? -23.893 10.207 9.747 1.00 94.38 280 SER A C 1
ATOM 2329 O O . SER A 1 280 ? -24.185 10.266 8.558 1.00 94.38 280 SER A O 1
ATOM 2331 N N . ASP A 1 281 ? -22.940 9.389 10.197 1.00 93.00 281 ASP A N 1
ATOM 2332 C CA . ASP A 1 281 ? -22.169 8.496 9.332 1.00 93.00 281 ASP A CA 1
ATOM 2333 C C . ASP A 1 281 ? -23.071 7.424 8.715 1.00 93.00 281 ASP A C 1
ATOM 2335 O O . ASP A 1 281 ? -22.904 7.065 7.554 1.00 93.00 281 ASP A O 1
ATOM 2339 N N . ILE A 1 282 ? -24.035 6.886 9.462 1.00 94.50 282 ILE A N 1
ATOM 2340 C CA . ILE A 1 282 ? -24.981 5.896 8.928 1.00 94.50 282 ILE A CA 1
ATOM 2341 C C . ILE A 1 282 ? -25.877 6.537 7.857 1.00 94.50 282 ILE A C 1
ATOM 2343 O O . ILE A 1 282 ? -26.069 5.953 6.792 1.00 94.50 282 ILE A O 1
ATOM 2347 N N . GLU A 1 283 ? -26.384 7.743 8.105 1.00 94.75 283 GLU A N 1
ATOM 2348 C CA . GLU A 1 283 ? -27.241 8.490 7.180 1.00 94.75 283 GLU A CA 1
ATOM 2349 C C . GLU A 1 283 ? -26.496 8.965 5.931 1.00 94.75 283 GLU A C 1
ATOM 2351 O O . GLU A 1 283 ? -27.067 8.936 4.841 1.00 94.75 283 GLU A O 1
ATOM 2356 N N . ASP A 1 284 ? -25.213 9.313 6.048 1.00 91.50 284 ASP A N 1
ATOM 2357 C CA . ASP A 1 284 ? -24.363 9.682 4.911 1.00 91.50 284 ASP A CA 1
ATOM 2358 C C . ASP A 1 284 ? -24.253 8.556 3.871 1.00 91.50 284 ASP A C 1
ATOM 2360 O O . ASP A 1 284 ? -23.959 8.821 2.707 1.00 91.50 284 ASP A O 1
ATOM 2364 N N . ALA A 1 285 ? -24.526 7.300 4.245 1.00 91.56 285 ALA A N 1
ATOM 2365 C CA . ALA A 1 285 ? -24.585 6.202 3.286 1.00 91.56 285 ALA A CA 1
ATOM 2366 C C . ALA A 1 285 ? -25.723 6.372 2.265 1.00 91.56 285 ALA A C 1
ATOM 2368 O O . ALA A 1 285 ? -25.601 5.838 1.175 1.00 91.56 285 ALA A O 1
ATOM 2369 N N . ASN A 1 286 ? -26.786 7.137 2.562 1.00 91.19 286 ASN A N 1
ATOM 2370 C CA . ASN A 1 286 ? -27.857 7.463 1.603 1.00 91.19 286 ASN A CA 1
ATOM 2371 C C . ASN A 1 286 ? -27.381 8.292 0.404 1.00 91.19 286 ASN A C 1
ATOM 2373 O O . ASN A 1 286 ? -28.085 8.373 -0.594 1.00 91.19 286 ASN A O 1
ATOM 2377 N N . LYS A 1 287 ? -26.218 8.943 0.513 1.00 87.31 287 LYS A N 1
ATOM 2378 C CA . LYS A 1 287 ? -25.655 9.800 -0.539 1.00 87.31 287 LYS A CA 1
ATOM 2379 C C . LYS A 1 287 ? -24.781 9.017 -1.525 1.00 87.31 287 LYS A C 1
ATOM 2381 O O . LYS A 1 287 ? -24.114 9.622 -2.356 1.00 87.31 287 LYS A O 1
ATOM 2386 N N . LEU A 1 288 ? -24.695 7.694 -1.372 1.00 86.00 288 LEU A N 1
ATOM 2387 C CA . LEU A 1 288 ? -23.876 6.845 -2.229 1.00 86.00 288 LEU A CA 1
ATOM 2388 C C . LEU A 1 288 ? -24.649 6.441 -3.482 1.00 86.00 288 LEU A C 1
ATOM 2390 O O . LEU A 1 288 ? -25.766 5.927 -3.394 1.00 86.00 288 LEU A O 1
ATOM 2394 N N . ASP A 1 289 ? -24.012 6.616 -4.632 1.00 83.31 289 ASP A N 1
ATOM 2395 C CA . ASP A 1 289 ? -24.495 6.102 -5.912 1.00 83.31 289 ASP A CA 1
ATOM 2396 C C . ASP A 1 289 ? -24.155 4.616 -6.076 1.00 83.31 289 ASP A C 1
ATOM 2398 O O . ASP A 1 289 ? -23.719 3.945 -5.131 1.00 83.31 289 ASP A O 1
ATOM 2402 N N . GLU A 1 290 ? -24.381 4.072 -7.269 1.00 85.06 290 GLU A N 1
ATOM 2403 C CA . GLU A 1 290 ? -23.943 2.724 -7.599 1.00 85.06 290 GLU A CA 1
ATOM 2404 C C . GLU A 1 290 ? -22.426 2.538 -7.429 1.00 85.06 290 GLU A C 1
ATOM 2406 O O . GLU A 1 290 ? -21.614 3.455 -7.599 1.00 85.06 290 GLU A O 1
ATOM 2411 N N . LEU A 1 291 ? -22.043 1.305 -7.097 1.00 89.50 291 LEU A N 1
ATOM 2412 C CA . LEU A 1 291 ? -20.648 0.890 -7.046 1.00 89.50 291 LEU A CA 1
ATOM 2413 C C . LEU A 1 291 ? -20.308 0.095 -8.302 1.00 89.50 291 LEU A C 1
ATOM 2415 O O . LEU A 1 291 ? -20.819 -1.005 -8.499 1.00 89.50 291 LEU A O 1
ATOM 2419 N N . TYR A 1 292 ? -19.391 0.613 -9.103 1.00 85.50 292 TYR A N 1
ATOM 2420 C CA . TYR A 1 292 ? -18.790 -0.084 -10.227 1.00 85.50 292 TYR A CA 1
ATOM 2421 C C . TYR A 1 292 ? -17.671 -1.002 -9.735 1.00 85.50 292 TYR A C 1
ATOM 2423 O O . TYR A 1 292 ? -16.804 -0.595 -8.957 1.00 85.50 292 TYR A O 1
ATOM 2431 N N . VAL A 1 293 ? -17.690 -2.247 -10.207 1.00 88.38 293 VAL A N 1
ATOM 2432 C CA . VAL A 1 293 ? -16.680 -3.269 -9.933 1.00 88.38 293 VAL A CA 1
ATOM 2433 C C . VAL A 1 293 ? -16.088 -3.710 -11.263 1.00 88.38 293 VAL A C 1
ATOM 2435 O O . VAL A 1 293 ? -16.762 -4.333 -12.088 1.00 88.38 293 VAL A O 1
ATOM 2438 N N . CYS A 1 294 ? -14.816 -3.390 -11.477 1.00 81.00 294 CYS A N 1
ATOM 2439 C CA . CYS A 1 294 ? -14.149 -3.604 -12.756 1.00 81.00 294 CYS A CA 1
ATOM 2440 C C . CYS A 1 294 ? -12.991 -4.585 -12.621 1.00 81.00 294 CYS A C 1
ATOM 2442 O O . CYS A 1 294 ? -12.267 -4.599 -11.621 1.00 81.00 294 CYS A O 1
ATOM 2444 N N . LYS A 1 295 ? -12.817 -5.422 -13.648 1.00 79.25 295 LYS A N 1
ATOM 2445 C CA . LYS A 1 295 ? -11.696 -6.362 -13.729 1.00 79.25 295 LYS A CA 1
ATOM 2446 C C . LYS A 1 295 ? -10.369 -5.681 -14.020 1.00 79.25 295 LYS A C 1
ATOM 2448 O O . LYS A 1 295 ? -9.366 -6.258 -13.633 1.00 79.25 295 LYS A O 1
ATOM 2453 N N . GLU A 1 296 ? -10.389 -4.537 -14.709 1.00 66.44 296 GLU A N 1
ATOM 2454 C CA . GLU A 1 296 ? -9.203 -3.827 -15.217 1.00 66.44 296 GLU A CA 1
ATOM 2455 C C . GLU A 1 296 ? -9.305 -2.310 -15.041 1.00 66.44 296 GLU A C 1
ATOM 2457 O O . GLU A 1 296 ? -8.485 -1.764 -14.320 1.00 66.44 296 GLU A O 1
ATOM 2462 N N . ARG A 1 297 ? -10.317 -1.634 -15.613 1.00 67.75 297 ARG A N 1
ATOM 2463 C CA . ARG A 1 297 ? -10.519 -0.172 -15.507 1.00 67.75 297 ARG A CA 1
ATOM 2464 C C . ARG A 1 297 ? -11.970 0.184 -15.204 1.00 67.75 297 ARG A C 1
ATOM 2466 O O . ARG A 1 297 ? -12.862 -0.299 -15.894 1.00 67.75 297 ARG A O 1
ATOM 2473 N N . CYS A 1 298 ? -12.193 1.058 -14.217 1.00 60.62 298 CYS A N 1
ATOM 2474 C CA . CYS A 1 298 ? -13.502 1.698 -13.995 1.00 60.62 298 CYS A CA 1
ATOM 2475 C C . CYS A 1 298 ? -13.573 3.135 -14.521 1.00 60.62 298 CYS A C 1
ATOM 2477 O O . CYS A 1 298 ? -14.667 3.667 -14.673 1.00 60.62 298 CYS A O 1
ATOM 2479 N N . VAL A 1 299 ? -12.431 3.779 -14.782 1.00 51.84 299 VAL A N 1
ATOM 2480 C CA . VAL A 1 299 ? -12.388 5.223 -15.034 1.00 51.84 299 VAL A CA 1
ATOM 2481 C C . VAL A 1 299 ? -11.984 5.511 -16.475 1.00 51.84 299 VAL A C 1
ATOM 2483 O O . VAL A 1 299 ? -10.829 5.338 -16.853 1.00 51.84 299 VAL A O 1
ATOM 2486 N N . GLN A 1 300 ? -12.940 6.017 -17.251 1.00 42.69 300 GLN A N 1
ATOM 2487 C CA . GLN A 1 300 ? -12.691 6.848 -18.424 1.00 42.69 300 GLN A CA 1
ATOM 2488 C C . GLN A 1 300 ? -13.817 7.895 -18.483 1.00 42.69 300 GLN A C 1
ATOM 2490 O O . GLN A 1 300 ? -14.928 7.615 -18.912 1.00 42.69 300 GLN A O 1
ATOM 2495 N N . ALA A 1 301 ? -13.543 9.087 -17.947 1.00 36.09 301 ALA A N 1
ATOM 2496 C CA . ALA A 1 301 ? -14.296 10.318 -18.212 1.00 36.09 301 ALA A CA 1
ATOM 2497 C C . ALA A 1 301 ? -15.841 10.270 -18.083 1.00 36.09 301 ALA A C 1
ATOM 2499 O O . ALA A 1 301 ? -16.540 10.740 -18.975 1.00 36.09 301 ALA A O 1
ATOM 2500 N N . GLY A 1 302 ? -16.387 9.755 -16.972 1.00 33.91 302 GLY A N 1
ATOM 2501 C CA . GLY A 1 302 ? -17.797 9.987 -16.600 1.00 33.91 302 GLY A CA 1
ATOM 2502 C C . GLY A 1 302 ? -18.852 9.400 -17.548 1.00 33.91 302 GLY A C 1
ATOM 2503 O O . GLY A 1 302 ? -20.023 9.752 -17.455 1.00 33.91 302 GLY A O 1
ATOM 2504 N N . ILE A 1 303 ? -18.454 8.519 -18.465 1.00 38.03 303 ILE A N 1
ATOM 2505 C CA . ILE A 1 303 ? -19.315 7.925 -19.482 1.00 38.03 303 ILE A CA 1
ATOM 2506 C C . ILE A 1 303 ? -18.852 6.468 -19.615 1.00 38.03 303 ILE A C 1
ATOM 2508 O O . ILE A 1 303 ? -17.752 6.210 -20.099 1.00 38.03 303 ILE A O 1
ATOM 2512 N N . GLY A 1 304 ? -19.650 5.503 -19.141 1.00 39.31 304 GLY A N 1
ATOM 2513 C CA . GLY A 1 304 ? -19.303 4.076 -19.233 1.00 39.31 304 GLY A CA 1
ATOM 2514 C C . GLY A 1 304 ? -18.949 3.665 -20.669 1.00 39.31 304 GLY A C 1
ATOM 2515 O O . GLY A 1 304 ? -19.446 4.272 -21.608 1.00 39.31 304 GLY A O 1
ATOM 2516 N N . TYR A 1 305 ? -18.116 2.634 -20.859 1.00 42.44 305 TYR A N 1
ATOM 2517 C CA . TYR A 1 305 ? -17.629 2.197 -22.186 1.00 42.44 305 TYR A CA 1
ATOM 2518 C C . TYR A 1 305 ? -18.742 2.056 -23.236 1.00 42.44 305 TYR A C 1
ATOM 2520 O O . TYR A 1 305 ? -18.584 2.430 -24.391 1.00 42.44 305 TYR A O 1
ATOM 2528 N N . ILE A 1 306 ? -19.904 1.560 -22.812 1.00 50.97 306 ILE A N 1
ATOM 2529 C CA . ILE A 1 306 ? -21.084 1.447 -23.668 1.00 50.97 306 ILE A CA 1
ATOM 2530 C C . ILE A 1 306 ? -21.576 2.837 -24.090 1.00 50.97 306 ILE A C 1
ATOM 2532 O O . ILE A 1 306 ? -21.757 3.094 -25.274 1.00 50.97 306 ILE A O 1
ATOM 2536 N N . SER A 1 307 ? -21.729 3.757 -23.140 1.00 49.44 307 SER A N 1
ATOM 2537 C CA . SER A 1 307 ? -22.124 5.139 -23.408 1.00 49.44 307 SER A CA 1
ATOM 2538 C C . SER A 1 307 ? -21.073 5.899 -24.229 1.00 49.44 307 SER A C 1
ATOM 2540 O O . SER A 1 307 ? -21.445 6.723 -25.058 1.00 49.44 307 SER A O 1
ATOM 2542 N N . SER A 1 308 ? -19.776 5.618 -24.058 1.00 55.03 308 SER A N 1
ATOM 2543 C CA . SER A 1 308 ? -18.717 6.272 -24.833 1.00 55.03 308 SER A CA 1
ATOM 2544 C C . SER A 1 308 ? -18.688 5.751 -26.262 1.00 55.03 308 SER A C 1
ATOM 2546 O O . SER A 1 308 ? -18.569 6.557 -27.177 1.00 55.03 308 SER A O 1
ATOM 2548 N N . ILE A 1 309 ? -18.906 4.447 -26.474 1.00 67.38 309 ILE A N 1
ATOM 2549 C CA . ILE A 1 309 ? -19.162 3.895 -27.806 1.00 67.38 309 ILE A CA 1
ATOM 2550 C C . ILE A 1 309 ? -20.390 4.565 -28.404 1.00 67.38 309 ILE A C 1
ATOM 2552 O O . ILE A 1 309 ? -20.284 5.091 -29.499 1.00 67.38 309 ILE A O 1
ATOM 2556 N N . PHE A 1 310 ? -21.522 4.627 -27.697 1.00 70.31 310 PHE A N 1
ATOM 2557 C CA . PHE A 1 310 ? -22.725 5.260 -28.239 1.00 70.31 310 PHE A CA 1
ATOM 2558 C C . PHE A 1 310 ? -22.481 6.715 -28.634 1.0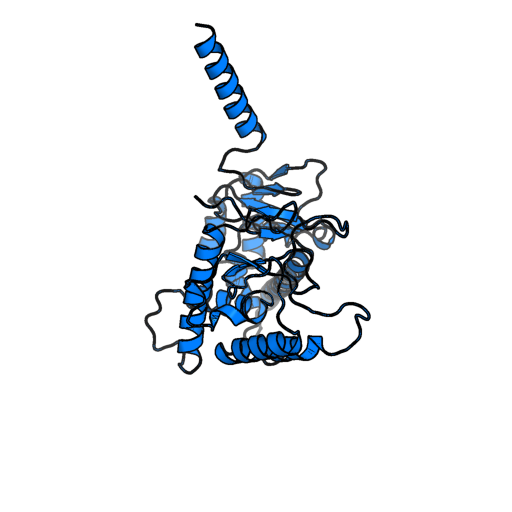0 70.31 310 PHE A C 1
ATOM 2560 O O . PHE A 1 310 ? -22.867 7.108 -29.730 1.00 70.31 310 PHE A O 1
ATOM 2567 N N . ILE A 1 311 ? -21.796 7.502 -27.803 1.00 72.56 311 ILE A N 1
ATOM 2568 C CA . ILE A 1 311 ? -21.469 8.894 -28.126 1.00 72.56 311 ILE A CA 1
ATOM 2569 C C . ILE A 1 311 ? -20.504 8.964 -29.309 1.00 72.56 311 ILE A C 1
ATOM 2571 O O . ILE A 1 311 ? -20.764 9.711 -30.244 1.00 72.56 311 ILE A O 1
ATOM 2575 N N . MET A 1 312 ? -19.436 8.166 -29.327 1.00 76.19 312 MET A N 1
ATOM 2576 C CA . MET A 1 312 ? -18.460 8.162 -30.422 1.00 76.19 312 MET A CA 1
ATOM 2577 C C . MET A 1 312 ? -19.078 7.695 -31.740 1.00 76.19 312 MET A C 1
ATOM 2579 O O . MET A 1 312 ? -18.857 8.326 -32.767 1.00 76.19 312 MET A O 1
ATOM 2583 N N . THR A 1 313 ? -19.887 6.638 -31.726 1.00 81.75 313 THR A N 1
ATOM 2584 C CA . THR A 1 313 ? -20.621 6.146 -32.894 1.00 81.75 313 THR A CA 1
ATOM 2585 C C . THR A 1 313 ? -21.641 7.178 -33.363 1.00 81.75 313 THR A C 1
ATOM 2587 O O . THR A 1 313 ? -21.726 7.429 -34.559 1.00 81.75 313 THR A O 1
ATOM 2590 N N . THR A 1 314 ? -22.355 7.842 -32.448 1.00 86.06 314 THR A N 1
ATOM 2591 C CA . THR A 1 314 ? -23.293 8.922 -32.800 1.00 86.06 314 THR A CA 1
ATOM 2592 C C . THR A 1 314 ? -22.556 10.107 -33.419 1.00 86.06 314 THR A C 1
ATOM 2594 O O . THR A 1 314 ? -22.978 10.609 -34.452 1.00 86.06 314 THR A O 1
ATOM 2597 N N . LEU A 1 315 ? -21.425 10.527 -32.848 1.00 86.62 315 LEU A N 1
ATOM 2598 C CA . LEU A 1 315 ? -20.592 11.596 -33.403 1.00 86.62 315 LEU A CA 1
ATOM 2599 C C . LEU A 1 315 ? -20.020 11.216 -34.774 1.00 86.62 315 LEU A C 1
ATOM 2601 O O . LEU A 1 315 ? -20.007 12.050 -35.673 1.00 86.62 315 LEU A O 1
ATOM 2605 N N . PHE A 1 316 ? -19.595 9.965 -34.959 1.00 88.50 316 PHE A N 1
ATOM 2606 C CA . PHE A 1 316 ? -19.069 9.467 -36.230 1.00 88.50 316 PHE A CA 1
ATOM 2607 C C . PHE A 1 316 ? -20.153 9.403 -37.315 1.00 88.50 316 PHE A C 1
ATOM 2609 O O . PHE A 1 316 ? -19.919 9.832 -38.444 1.00 88.50 316 PHE A O 1
ATOM 2616 N N . ILE A 1 317 ? -21.359 8.932 -36.978 1.00 88.38 317 ILE A N 1
ATOM 2617 C CA . ILE A 1 317 ? -22.515 8.939 -37.888 1.00 88.38 317 ILE A CA 1
ATOM 2618 C C . ILE A 1 317 ? -22.909 10.381 -38.229 1.00 88.38 317 ILE A C 1
ATOM 2620 O O . ILE A 1 317 ? -23.059 10.708 -39.400 1.00 88.38 317 ILE A O 1
ATOM 2624 N N . SER A 1 318 ? -23.003 11.272 -37.240 1.00 87.75 318 SER A N 1
ATOM 2625 C CA . SER A 1 318 ? -23.306 12.687 -37.482 1.00 87.75 318 SER A CA 1
ATOM 2626 C C . SER A 1 318 ? -22.265 13.348 -38.385 1.00 87.75 318 SER A C 1
ATOM 2628 O O . SER A 1 318 ? -22.633 14.061 -39.309 1.00 87.75 318 SER A O 1
ATOM 2630 N N . PHE A 1 319 ? -20.974 13.086 -38.168 1.00 88.19 319 PHE A N 1
ATOM 2631 C CA . PHE A 1 319 ? -19.895 13.646 -38.984 1.00 88.19 319 PHE A CA 1
ATOM 2632 C C . PHE A 1 319 ? -19.897 13.097 -40.418 1.00 88.19 319 PHE A C 1
ATOM 2634 O O . PHE A 1 319 ? -19.718 13.857 -41.364 1.00 88.19 319 PHE A O 1
ATOM 2641 N N . THR A 1 320 ? -20.137 11.795 -40.596 1.00 88.88 320 THR A N 1
ATOM 2642 C CA . THR A 1 320 ? -20.236 11.182 -41.933 1.00 88.88 320 THR A CA 1
ATOM 2643 C C . THR A 1 320 ? -21.466 11.660 -42.700 1.00 88.88 320 THR A C 1
ATOM 2645 O O . THR A 1 320 ? -21.346 11.940 -43.888 1.00 88.88 320 THR A O 1
ATOM 2648 N N . LEU A 1 321 ? -22.613 11.837 -42.034 1.00 87.94 321 LEU A N 1
ATOM 2649 C CA . LEU A 1 321 ? -23.806 12.435 -42.642 1.00 87.94 321 LEU A CA 1
ATOM 2650 C C . LEU A 1 321 ? -23.561 13.888 -43.068 1.00 87.94 321 LEU A C 1
ATOM 2652 O O . LEU A 1 321 ? -23.940 14.253 -44.173 1.00 87.94 321 LEU A O 1
ATOM 2656 N N . LEU A 1 322 ? -22.878 14.684 -42.239 1.00 87.12 322 LEU A N 1
ATOM 2657 C CA . LEU A 1 322 ? -22.558 16.088 -42.531 1.00 87.12 322 LEU A CA 1
ATOM 2658 C C . LEU A 1 322 ? -21.564 16.236 -43.697 1.00 87.12 322 LEU A C 1
ATOM 2660 O O . LEU A 1 322 ? -21.590 17.237 -44.396 1.00 87.12 322 LEU A O 1
ATOM 2664 N N . LEU A 1 323 ? -20.705 15.236 -43.931 1.00 86.62 323 LEU A N 1
ATOM 2665 C CA . LEU A 1 323 ? -19.822 15.178 -45.104 1.00 86.62 323 LEU A CA 1
ATOM 2666 C C . LEU A 1 323 ? -20.520 14.678 -46.382 1.00 86.62 323 LEU A C 1
ATOM 2668 O O . LEU A 1 323 ? -19.967 14.846 -47.467 1.00 86.62 323 LEU A O 1
ATOM 2672 N N . MET A 1 32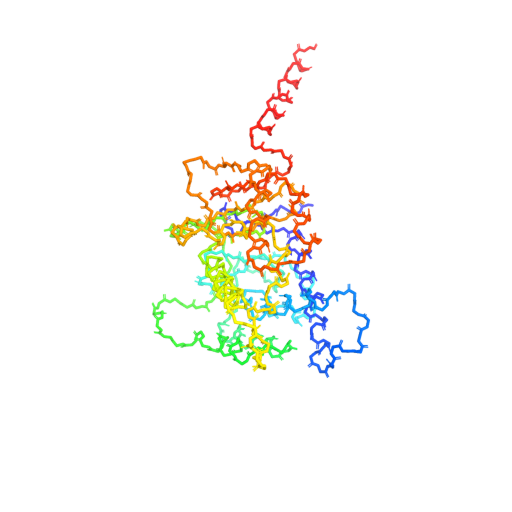4 ? -21.683 14.028 -46.266 1.00 83.81 324 MET A N 1
ATOM 2673 C CA . MET A 1 324 ? -22.470 13.544 -47.410 1.00 83.81 324 MET A CA 1
ATOM 2674 C C . MET A 1 324 ? -23.548 14.534 -47.880 1.00 83.81 324 MET A C 1
ATOM 2676 O O . MET A 1 324 ? -24.098 14.338 -48.964 1.00 83.81 324 MET A O 1
ATOM 2680 N N . THR A 1 325 ? -23.850 15.565 -47.086 1.00 72.56 325 THR A N 1
ATOM 2681 C CA . THR A 1 325 ? -24.753 16.683 -47.423 1.00 72.56 325 THR A CA 1
ATOM 2682 C C . THR A 1 325 ? -23.993 17.890 -47.938 1.00 72.56 325 THR A C 1
ATOM 2684 O O . THR A 1 325 ? -24.444 18.482 -48.940 1.00 72.56 325 THR A O 1
#

Organism: Wuchereria bancrofti (NCBI:txid6293)

Mean predicted aligned error: 18.35 Å

pLDDT: mean 74.42, std 19.01, range [24.41, 95.38]

Nearest PDB structures (foldseek):
  8j9o-assembly1_A  TM=2.990E-01  e=4.721E+00  Homo sapiens
  5me9-assembly1_A  TM=1.846E-01  e=5.576E+00  Saccharomyces cerevisiae

Sequence (325 aa):
QIPSLQCTQHSFCSERDRARWLERRRSYQILFALKNEPFTQIQMPLSALSINRWHNYLCYEYQSAAFLMENDSERWQIACLWNGNDINGTCAPAPSNNKPIDYIEPEKWRQMLYKFRRSIGCTTRAIWEAEKMWTGEYSLLTVSVLYTIISRGDTNRDISCTDSLICSEHHRLLWFRMRKHVNNILQFMHHKRYKRKMKSMKRDESLTMRYILCKEVQSVGFMNDGQSDRWPIRCLWNGNAINGTCAPGPPSNQPVFYIKSNEWQQKVKEFRIKIGCNSSDIEDANKLDELYVCKERCVQAGIGYISSIFIMTTLFISFTLLLMT

Radius of gyration: 23.1 Å; Cα contacts (8 Å, |Δi|>4): 432; chains: 1; bounding box: 54×42×81 Å

Foldseek 3Di:
DDPFPDQDPQATADVVLLVVQVVLLVLLVVLLVCVPPDPPPDPDPDDPVVSVVSLVVLLPDQWCSLVSPPPCQSVADWAFWDQFPDPGTGTGGDDDDPDQKDWDQLVRSLVSSLCSCVSSVHDPVSSVVSVPVPDDPDPDDGRTGIRDDDDDDDDDDFFAADNPDTADCVLAVVLVVLLVLLVVLLVVVVVVVVDPDDDDDPPPVSVVCLVVLLPDQFPLLCSPPPCQNVADWWWKDFLPDPGTGTYRDHDDPDQKDKDALVRSLVSSLVSNVSSPHDPVSSVVSNVTGIMMTGPHYDDDDSAPPVRVCVVVVVVVVVVVVVVVD